Protein AF-A0A0Q8AGG1-F1 (afdb_monomer_lite)

Structure (mmCIF, N/CA/C/O backbone):
data_AF-A0A0Q8AGG1-F1
#
_entry.id   AF-A0A0Q8AGG1-F1
#
loop_
_atom_site.group_PDB
_atom_site.id
_atom_site.type_symbol
_atom_site.label_atom_id
_atom_site.label_alt_id
_atom_site.label_comp_id
_atom_site.label_asym_id
_atom_site.label_entity_id
_atom_site.label_seq_id
_atom_site.pdbx_PDB_ins_code
_atom_site.Cartn_x
_atom_site.Cartn_y
_atom_site.Cartn_z
_atom_site.occupancy
_atom_site.B_iso_or_equiv
_atom_site.auth_seq_id
_atom_site.auth_comp_id
_atom_site.auth_asym_id
_atom_site.auth_atom_id
_atom_site.pdbx_PDB_model_num
ATOM 1 N N . MET A 1 1 ? -2.974 -6.746 0.519 1.00 89.25 1 MET A N 1
ATOM 2 C CA . MET A 1 1 ? -1.739 -6.432 -0.237 1.00 89.25 1 MET A CA 1
ATOM 3 C C . MET A 1 1 ? -1.930 -5.085 -0.900 1.00 89.25 1 MET A C 1
ATOM 5 O O . MET A 1 1 ? -3.078 -4.689 -1.090 1.00 89.25 1 MET A O 1
ATOM 9 N N . SER A 1 2 ? -0.847 -4.393 -1.227 1.00 94.19 2 SER A N 1
ATOM 10 C CA . SER A 1 2 ? -0.862 -3.056 -1.820 1.00 94.19 2 SER A CA 1
ATOM 11 C C . SER A 1 2 ? 0.337 -2.887 -2.747 1.00 94.19 2 SER A C 1
ATOM 13 O O . SER A 1 2 ? 1.371 -3.504 -2.513 1.00 94.19 2 SER A O 1
ATOM 15 N N . LEU A 1 3 ? 0.176 -2.093 -3.802 1.00 94.56 3 LEU A N 1
ATOM 16 C CA . LEU A 1 3 ? 1.149 -1.912 -4.873 1.00 94.56 3 LEU A CA 1
ATOM 17 C C . LEU A 1 3 ? 1.281 -0.418 -5.179 1.00 94.56 3 LEU A C 1
ATOM 19 O O . LEU A 1 3 ? 0.259 0.267 -5.252 1.00 94.56 3 LEU A O 1
ATOM 23 N N . VAL A 1 4 ? 2.500 0.080 -5.374 1.00 94.81 4 VAL A N 1
ATOM 24 C CA . VAL A 1 4 ? 2.737 1.474 -5.773 1.00 94.81 4 VAL A CA 1
ATOM 25 C C . VAL A 1 4 ? 3.972 1.598 -6.659 1.00 94.81 4 VAL A C 1
ATOM 27 O O . VAL A 1 4 ? 4.948 0.876 -6.480 1.00 94.81 4 VAL A O 1
ATOM 30 N N . GLN A 1 5 ? 3.940 2.535 -7.605 1.00 93.56 5 GLN A N 1
ATOM 31 C CA . GLN A 1 5 ? 5.141 2.976 -8.305 1.00 93.56 5 GLN A CA 1
ATOM 32 C C . GLN A 1 5 ? 5.989 3.826 -7.352 1.00 93.56 5 GLN A C 1
ATOM 34 O O . GLN A 1 5 ? 5.603 4.936 -6.981 1.00 93.56 5 GLN A O 1
ATOM 39 N N . GLY A 1 6 ? 7.134 3.286 -6.955 1.00 91.94 6 GLY A N 1
ATOM 40 C CA . GLY A 1 6 ? 8.174 4.005 -6.246 1.00 91.94 6 GLY A CA 1
ATOM 41 C C . GLY A 1 6 ? 9.032 4.843 -7.192 1.00 91.94 6 GLY A C 1
ATOM 42 O O . GLY A 1 6 ? 8.895 4.796 -8.414 1.00 91.94 6 GLY A O 1
ATOM 43 N N . VAL A 1 7 ? 9.946 5.611 -6.616 1.00 90.00 7 VAL A N 1
ATOM 44 C CA . VAL A 1 7 ? 10.898 6.466 -7.355 1.00 90.00 7 VAL A CA 1
ATOM 45 C C . VAL A 1 7 ? 12.359 6.083 -7.102 1.00 90.00 7 VAL A C 1
ATOM 47 O O . VAL A 1 7 ? 13.256 6.747 -7.601 1.00 90.00 7 VAL A O 1
ATOM 50 N N . TYR A 1 8 ? 12.595 5.016 -6.332 1.00 85.88 8 TYR A N 1
ATOM 51 C CA . TYR A 1 8 ? 13.935 4.487 -6.092 1.00 85.88 8 TYR A CA 1
ATOM 52 C C . TYR A 1 8 ? 14.451 3.739 -7.327 1.00 85.88 8 TYR A C 1
ATOM 54 O O . TYR A 1 8 ? 13.702 2.952 -7.907 1.00 85.88 8 TYR A O 1
ATOM 62 N N . GLY A 1 9 ? 15.712 3.967 -7.702 1.00 84.38 9 GLY A N 1
ATOM 63 C CA . GLY A 1 9 ? 16.257 3.583 -9.008 1.00 84.38 9 GLY A CA 1
ATOM 64 C C . GLY A 1 9 ? 16.038 4.668 -10.068 1.00 84.38 9 GLY A C 1
ATOM 65 O O . GLY A 1 9 ? 15.403 5.694 -9.822 1.00 84.38 9 GLY A O 1
ATOM 66 N N . VAL A 1 10 ? 16.558 4.454 -11.274 1.00 86.75 10 VAL A N 1
ATOM 67 C CA . VAL A 1 10 ? 16.501 5.455 -12.358 1.00 86.75 10 VAL A CA 1
ATOM 68 C C . VAL A 1 10 ? 15.085 5.603 -12.904 1.00 86.75 10 VAL A C 1
ATOM 70 O O . VAL A 1 10 ? 14.657 6.702 -13.267 1.00 86.75 10 VAL A O 1
ATOM 73 N N . ARG A 1 11 ? 14.352 4.492 -12.970 1.00 87.44 11 ARG A N 1
ATOM 74 C CA . ARG A 1 11 ? 12.985 4.434 -13.508 1.00 87.44 11 ARG A CA 1
ATOM 75 C C . ARG A 1 11 ? 11.918 4.300 -12.432 1.00 87.44 11 ARG A C 1
ATOM 77 O O . ARG A 1 11 ? 10.733 4.397 -12.751 1.00 87.44 11 ARG A O 1
ATOM 84 N N . GLY A 1 12 ? 12.344 4.132 -11.182 1.00 88.94 12 GLY A N 1
ATOM 85 C CA . GLY A 1 12 ? 11.477 3.851 -10.055 1.00 88.94 12 GLY A CA 1
ATOM 86 C C . GLY A 1 12 ? 11.056 2.383 -10.010 1.00 88.94 12 GLY A C 1
ATOM 87 O O . GLY A 1 12 ? 10.549 1.834 -10.988 1.00 88.94 12 GLY A O 1
ATOM 88 N N . ASN A 1 13 ? 11.206 1.748 -8.856 1.00 91.31 13 ASN A N 1
ATOM 89 C CA . ASN A 1 13 ? 10.742 0.380 -8.651 1.00 91.31 13 ASN A CA 1
ATOM 90 C C . ASN A 1 13 ? 9.220 0.285 -8.51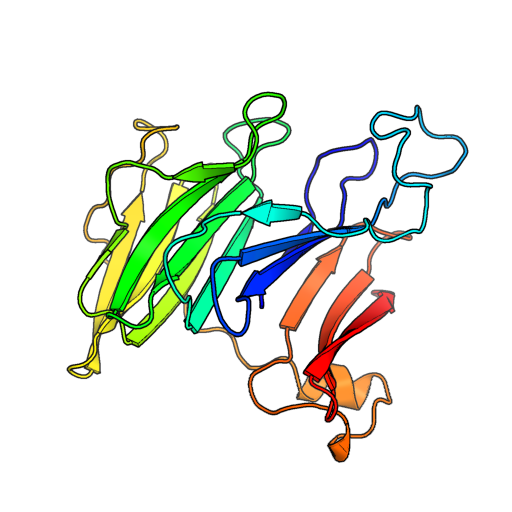6 1.00 91.31 13 ASN A C 1
ATOM 92 O O . ASN A 1 13 ? 8.564 1.198 -8.019 1.00 91.31 13 ASN A O 1
ATOM 96 N N . LEU A 1 14 ? 8.660 -0.870 -8.874 1.00 93.38 14 LEU A N 1
ATOM 97 C CA . LEU A 1 14 ? 7.302 -1.226 -8.465 1.00 93.38 14 LEU A CA 1
ATOM 98 C C . LEU A 1 14 ? 7.361 -1.897 -7.089 1.00 93.38 14 LEU A C 1
ATOM 100 O O . LEU A 1 14 ? 7.970 -2.954 -6.946 1.00 93.38 14 LEU A O 1
ATOM 104 N N . GLU A 1 15 ? 6.719 -1.296 -6.095 1.00 95.25 15 GLU A N 1
ATOM 105 C CA . GLU A 1 15 ? 6.780 -1.698 -4.689 1.00 95.25 15 GLU A CA 1
ATOM 106 C C . GLU A 1 15 ? 5.502 -2.446 -4.291 1.00 95.25 15 GLU A C 1
ATOM 108 O O . GLU A 1 15 ? 4.400 -1.900 -4.371 1.00 95.25 15 GLU A O 1
ATOM 113 N N . LEU A 1 16 ? 5.639 -3.692 -3.841 1.00 96.31 16 LEU A N 1
ATOM 114 C CA . LEU A 1 16 ? 4.549 -4.576 -3.426 1.00 96.31 16 LEU A CA 1
ATOM 115 C C . LEU A 1 16 ? 4.648 -4.868 -1.928 1.00 96.31 16 LEU A C 1
ATOM 117 O O . LEU A 1 16 ? 5.606 -5.480 -1.466 1.00 96.31 16 LEU A O 1
ATOM 121 N N . LEU A 1 17 ? 3.605 -4.521 -1.182 1.00 97.38 17 LEU A N 1
ATOM 122 C CA . LEU A 1 17 ? 3.462 -4.809 0.240 1.00 97.38 17 LEU A CA 1
ATOM 123 C C . LEU A 1 17 ? 2.422 -5.910 0.480 1.00 97.38 17 LEU A C 1
ATOM 125 O O . LEU A 1 17 ? 1.282 -5.839 0.004 1.00 97.38 17 LEU A O 1
ATOM 129 N N . ALA A 1 18 ? 2.772 -6.907 1.286 1.00 95.69 18 ALA A N 1
ATOM 130 C CA . ALA A 1 18 ? 1.879 -7.987 1.677 1.00 95.69 18 ALA A CA 1
ATOM 131 C C . ALA A 1 18 ? 1.936 -8.256 3.183 1.00 95.69 18 ALA A C 1
ATOM 133 O O . ALA A 1 18 ? 3.006 -8.297 3.781 1.00 95.69 18 ALA A O 1
ATOM 134 N N . CYS A 1 19 ? 0.774 -8.501 3.787 1.00 95.69 19 CYS A N 1
ATOM 135 C CA . CYS A 1 19 ? 0.709 -9.041 5.140 1.00 95.69 19 CYS A CA 1
ATOM 136 C C . CYS A 1 19 ? 1.156 -10.503 5.129 1.00 95.69 19 CYS A C 1
ATOM 138 O O . CYS A 1 19 ? 0.699 -11.287 4.283 1.00 95.69 19 CYS A O 1
ATOM 140 N N . ASP A 1 20 ? 2.036 -10.858 6.061 1.00 94.12 20 ASP A N 1
ATOM 141 C CA . ASP A 1 20 ? 2.358 -12.251 6.333 1.00 94.12 20 ASP A CA 1
ATOM 142 C C . ASP A 1 20 ? 1.145 -12.949 6.969 1.00 94.12 20 ASP A C 1
ATOM 144 O O . ASP A 1 20 ? 0.348 -12.337 7.682 1.00 94.12 20 ASP A O 1
ATOM 148 N N . ALA A 1 21 ? 0.980 -14.247 6.714 1.00 90.38 21 ALA A N 1
ATOM 149 C CA . ALA A 1 21 ? -0.147 -15.001 7.263 1.00 90.38 21 ALA A CA 1
ATOM 150 C C . ALA A 1 21 ? -0.068 -15.176 8.794 1.00 90.38 21 ALA A C 1
ATOM 152 O O . ALA A 1 21 ? -1.087 -15.462 9.436 1.00 90.38 21 ALA A O 1
ATOM 153 N N . ARG A 1 22 ? 1.136 -15.055 9.363 1.00 93.31 22 ARG A N 1
ATOM 154 C CA . ARG A 1 22 ? 1.454 -15.319 10.766 1.00 93.31 22 ARG A CA 1
ATOM 155 C C . ARG A 1 22 ? 1.976 -14.082 11.478 1.00 93.31 22 ARG A C 1
ATOM 157 O O . ARG A 1 22 ? 1.455 -13.777 12.543 1.00 93.31 22 ARG A O 1
ATOM 164 N N . ASP A 1 23 ? 2.988 -13.417 10.927 1.00 96.81 23 ASP A N 1
ATOM 165 C CA . ASP A 1 23 ? 3.682 -12.334 11.628 1.00 96.81 23 ASP A CA 1
ATOM 166 C C . ASP A 1 23 ? 4.338 -11.332 10.677 1.00 96.81 23 ASP A C 1
ATOM 168 O O . ASP A 1 23 ? 5.095 -11.700 9.780 1.00 96.81 23 ASP A O 1
ATOM 172 N N . GLY A 1 24 ? 4.080 -10.053 10.924 1.00 97.88 24 GLY A N 1
ATOM 173 C CA . GLY A 1 24 ? 4.705 -8.951 10.220 1.00 97.88 24 GLY A CA 1
ATOM 174 C C . GLY A 1 24 ? 4.211 -8.741 8.793 1.00 97.88 24 GLY A C 1
ATOM 175 O O . GLY A 1 24 ? 3.087 -9.080 8.401 1.00 97.88 24 GLY A O 1
ATOM 176 N N . LEU A 1 25 ? 5.075 -8.091 8.026 1.00 98.19 25 LEU A N 1
ATOM 177 C CA . LEU A 1 25 ? 4.838 -7.642 6.665 1.00 98.19 25 LEU A CA 1
ATOM 178 C C . LEU A 1 25 ? 6.018 -8.047 5.785 1.00 98.19 25 LEU A C 1
ATOM 180 O O . LEU A 1 25 ? 7.158 -8.127 6.241 1.00 98.19 25 LEU A O 1
ATOM 184 N N . TRP A 1 26 ? 5.742 -8.227 4.501 1.00 97.75 26 TRP A N 1
ATOM 185 C CA . TRP A 1 26 ? 6.742 -8.396 3.459 1.00 97.75 26 TRP A CA 1
ATOM 186 C C . TRP A 1 26 ? 6.636 -7.256 2.463 1.00 97.75 26 TRP A C 1
ATOM 188 O O . TRP A 1 26 ? 5.535 -6.956 1.997 1.00 97.75 26 TRP A O 1
ATOM 198 N N . VAL A 1 27 ? 7.773 -6.670 2.098 1.00 97.00 27 VAL A N 1
ATOM 199 C CA . VAL A 1 27 ? 7.877 -5.833 0.902 1.00 97.00 27 VAL A CA 1
ATOM 200 C C . VAL A 1 27 ? 8.685 -6.558 -0.168 1.00 97.00 27 VAL A C 1
ATOM 202 O O . VAL A 1 27 ? 9.696 -7.190 0.130 1.00 97.00 27 VAL A O 1
ATOM 205 N N . PHE A 1 28 ? 8.243 -6.458 -1.410 1.00 95.88 28 PHE A N 1
ATOM 206 C CA . PHE A 1 28 ? 8.951 -6.897 -2.604 1.00 95.88 28 PHE A CA 1
ATOM 207 C C . PHE A 1 28 ? 9.063 -5.697 -3.532 1.00 95.88 28 PHE A C 1
ATOM 209 O O . PHE A 1 28 ? 8.148 -4.879 -3.576 1.00 95.88 28 PHE A O 1
ATOM 216 N N . TRP A 1 29 ? 10.139 -5.616 -4.302 1.00 94.25 29 TRP A N 1
ATOM 217 C CA . TRP A 1 29 ? 10.287 -4.573 -5.310 1.00 94.25 29 TRP A CA 1
ATOM 218 C C . TRP A 1 29 ? 10.704 -5.189 -6.633 1.00 94.25 29 TRP A C 1
ATOM 220 O O . TRP A 1 29 ? 11.542 -6.093 -6.668 1.00 94.25 29 TRP A O 1
ATOM 230 N N . PHE A 1 30 ? 10.089 -4.734 -7.716 1.00 93.00 30 PHE A N 1
ATOM 231 C CA . PHE A 1 30 ? 10.505 -5.066 -9.069 1.00 93.00 30 PHE A CA 1
ATOM 232 C C . PHE A 1 30 ? 11.472 -3.994 -9.552 1.00 93.00 30 PHE A C 1
ATOM 234 O O . PHE A 1 30 ? 11.103 -2.817 -9.590 1.00 93.00 30 PHE A O 1
ATOM 241 N N . ASN A 1 31 ? 12.681 -4.403 -9.937 1.00 91.38 31 ASN A N 1
ATOM 242 C CA . ASN A 1 31 ? 13.634 -3.491 -10.549 1.00 91.38 31 ASN A CA 1
ATOM 243 C C . ASN A 1 31 ? 13.183 -3.169 -11.982 1.00 91.38 31 ASN A C 1
ATOM 245 O O . ASN A 1 31 ? 13.262 -4.018 -12.873 1.00 91.38 31 ASN A O 1
ATOM 249 N N . ALA A 1 32 ? 12.685 -1.949 -12.182 1.00 89.38 32 ALA A N 1
ATOM 250 C CA . ALA A 1 32 ? 12.216 -1.467 -13.479 1.00 89.38 32 ALA A CA 1
ATOM 251 C C . ALA A 1 32 ? 13.305 -0.755 -14.300 1.00 89.38 32 ALA A C 1
ATOM 253 O O . ALA A 1 32 ? 13.010 -0.279 -15.399 1.00 89.38 32 ALA A O 1
ATOM 254 N N . ASP A 1 33 ? 14.534 -0.669 -13.785 1.00 87.69 33 ASP A N 1
ATOM 255 C CA . ASP A 1 33 ? 15.677 -0.144 -14.526 1.00 87.69 33 ASP A CA 1
ATOM 256 C C . ASP A 1 33 ? 15.998 -1.040 -15.735 1.00 87.69 33 ASP A C 1
ATOM 258 O O . ASP A 1 33 ? 15.582 -2.199 -15.812 1.00 87.69 33 ASP A O 1
ATOM 262 N N . LEU A 1 34 ? 16.724 -0.493 -16.709 1.00 87.56 34 LEU A N 1
ATOM 263 C CA . LEU A 1 34 ? 17.282 -1.241 -17.836 1.00 87.56 34 LEU A CA 1
ATOM 264 C C . LEU A 1 34 ? 18.720 -1.676 -17.544 1.00 87.56 34 LEU A C 1
ATOM 266 O O . LEU A 1 34 ? 19.426 -1.032 -16.775 1.00 87.56 34 LEU A O 1
ATOM 270 N N . ASP A 1 35 ? 19.218 -2.677 -18.275 1.00 85.50 35 ASP A N 1
ATOM 271 C CA . ASP A 1 35 ? 20.637 -3.086 -18.230 1.00 85.50 35 ASP A CA 1
ATOM 272 C C . ASP A 1 35 ? 21.619 -1.942 -18.553 1.00 85.50 35 ASP A C 1
ATOM 274 O O . ASP A 1 35 ? 22.810 -2.020 -18.251 1.00 85.50 35 ASP A O 1
ATOM 278 N N . THR A 1 36 ? 21.135 -0.884 -19.211 1.00 87.06 36 THR A N 1
ATOM 279 C CA . THR A 1 36 ? 21.908 0.316 -19.554 1.00 87.06 36 THR A CA 1
ATOM 280 C C . THR A 1 36 ? 21.875 1.402 -18.484 1.00 87.06 36 THR A C 1
ATOM 282 O O . THR A 1 36 ? 22.651 2.354 -18.577 1.00 87.06 36 THR A O 1
ATOM 285 N N . ASP A 1 37 ? 20.961 1.310 -17.521 1.00 85.38 37 ASP A N 1
ATOM 286 C CA . ASP A 1 37 ? 20.831 2.294 -16.453 1.00 85.38 37 ASP A CA 1
ATOM 287 C C . ASP A 1 37 ? 21.899 2.026 -15.366 1.00 85.38 37 ASP A C 1
ATOM 289 O O . ASP A 1 37 ? 22.299 0.877 -15.146 1.00 85.38 37 ASP A O 1
ATOM 293 N N . PRO A 1 38 ? 22.429 3.064 -14.692 1.00 79.75 38 PRO A N 1
ATOM 294 C CA . PRO A 1 38 ? 23.336 2.875 -13.564 1.00 79.75 38 PRO A CA 1
ATOM 295 C C . PRO A 1 38 ? 22.723 1.983 -12.473 1.00 79.75 38 PRO A C 1
ATOM 297 O O . PRO A 1 38 ? 21.665 2.292 -11.936 1.00 79.75 38 PRO A O 1
ATOM 300 N N . LEU A 1 39 ? 23.413 0.897 -12.113 1.00 66.75 39 LEU A N 1
ATOM 301 C CA . LEU A 1 39 ? 22.971 -0.023 -11.061 1.00 66.75 39 LEU A CA 1
ATOM 302 C C . LEU A 1 39 ? 23.047 0.646 -9.681 1.00 66.75 39 LEU A C 1
ATOM 304 O O . LEU A 1 39 ? 24.103 0.661 -9.047 1.00 66.75 39 LEU A O 1
ATOM 308 N N . GLU A 1 40 ? 21.917 1.159 -9.197 1.00 67.88 40 GLU A N 1
ATOM 309 C CA . GLU A 1 40 ? 21.767 1.587 -7.798 1.00 67.88 40 GLU A CA 1
ATOM 310 C C . GLU A 1 40 ? 21.456 0.405 -6.863 1.00 67.88 40 GLU A C 1
ATOM 312 O O . GLU A 1 40 ? 21.805 0.436 -5.683 1.00 67.88 40 GLU A O 1
ATOM 317 N N . THR A 1 41 ? 20.855 -0.668 -7.395 1.00 64.69 41 THR A N 1
ATOM 318 C CA . THR A 1 41 ? 20.489 -1.892 -6.661 1.00 64.69 41 THR A CA 1
ATOM 319 C C . THR A 1 41 ? 21.177 -3.129 -7.254 1.00 64.69 41 THR A C 1
ATOM 321 O O . THR A 1 41 ? 20.548 -3.926 -7.946 1.00 64.69 41 THR A O 1
ATOM 324 N N . PRO A 1 42 ? 22.482 -3.339 -7.001 1.00 65.94 42 PRO A N 1
ATOM 325 C CA . PRO A 1 42 ? 23.249 -4.396 -7.668 1.00 65.94 42 PRO A CA 1
ATOM 326 C C . PRO A 1 42 ? 22.736 -5.817 -7.380 1.00 65.94 42 PRO A C 1
ATOM 328 O O . PRO A 1 42 ? 22.990 -6.727 -8.165 1.00 65.94 42 PRO A O 1
ATOM 331 N N . ASP A 1 43 ? 22.002 -6.003 -6.280 1.00 79.88 43 ASP A N 1
ATOM 332 C CA . ASP A 1 43 ? 21.529 -7.314 -5.830 1.00 79.88 43 ASP A CA 1
ATOM 333 C C . ASP A 1 43 ? 20.214 -7.765 -6.494 1.00 79.88 43 ASP A C 1
ATOM 335 O O . ASP A 1 43 ? 19.834 -8.930 -6.361 1.00 79.88 43 ASP A O 1
ATOM 339 N N . VAL A 1 44 ? 19.509 -6.877 -7.212 1.00 87.44 44 VAL A N 1
ATOM 340 C CA . VAL A 1 44 ? 18.265 -7.208 -7.929 1.00 87.44 44 VAL A CA 1
ATOM 341 C C . VAL A 1 44 ? 18.425 -6.825 -9.400 1.00 87.44 44 VAL A C 1
ATOM 343 O O . VAL A 1 44 ? 18.390 -5.638 -9.714 1.00 87.44 44 VAL A O 1
ATOM 346 N N . PRO A 1 45 ? 18.600 -7.793 -10.317 1.00 89.75 45 PRO A N 1
ATOM 347 C CA . PRO A 1 45 ? 18.768 -7.494 -11.735 1.00 89.75 45 PRO A CA 1
ATOM 348 C C . PRO A 1 45 ? 17.572 -6.730 -12.331 1.00 89.75 45 PRO A C 1
ATOM 350 O O . PRO A 1 45 ? 16.433 -7.002 -11.933 1.00 89.75 45 PRO A O 1
ATOM 353 N N . PRO A 1 46 ? 17.804 -5.847 -13.320 1.00 89.75 46 PRO A N 1
ATOM 354 C CA . PRO A 1 46 ? 16.767 -5.303 -14.194 1.00 89.75 46 PRO A CA 1
ATOM 355 C C . PRO A 1 46 ? 15.723 -6.342 -14.617 1.00 89.75 46 PRO A C 1
ATOM 357 O O . PRO A 1 46 ? 16.046 -7.484 -14.957 1.00 89.75 46 PRO A O 1
ATOM 360 N N . GLY A 1 47 ? 14.447 -5.961 -14.580 1.00 88.25 47 GLY A N 1
ATOM 361 C CA . GLY A 1 47 ? 13.342 -6.821 -14.999 1.00 88.25 47 GLY A CA 1
ATOM 362 C C . GLY A 1 47 ? 13.001 -7.959 -14.028 1.00 88.25 47 GLY A C 1
ATOM 363 O O . GLY A 1 47 ? 12.299 -8.894 -14.420 1.00 88.25 47 GLY A O 1
ATOM 364 N N . SER A 1 48 ? 13.488 -7.910 -12.784 1.00 91.50 48 SER A N 1
ATOM 365 C CA . SER A 1 48 ? 13.288 -8.967 -11.785 1.00 91.50 48 SER A CA 1
ATOM 366 C C . SER A 1 48 ? 12.693 -8.448 -10.476 1.00 91.50 48 SER A C 1
ATOM 368 O O . SER A 1 48 ? 12.957 -7.328 -10.043 1.00 91.50 48 SER A O 1
ATOM 370 N N . TRP A 1 49 ? 11.907 -9.303 -9.817 1.00 93.69 49 TRP A N 1
ATOM 371 C CA . TRP A 1 49 ? 11.463 -9.093 -8.439 1.00 93.69 49 TRP A CA 1
ATOM 372 C C . TRP A 1 49 ? 12.584 -9.418 -7.448 1.00 93.69 49 TRP A C 1
ATOM 374 O O . TRP A 1 49 ? 13.343 -10.370 -7.642 1.00 93.69 49 TRP A O 1
ATOM 384 N N . SER A 1 50 ? 12.644 -8.667 -6.352 1.00 94.19 50 SER A N 1
ATOM 385 C CA . SER A 1 50 ? 13.486 -8.998 -5.206 1.00 94.19 50 SER A CA 1
ATOM 386 C C . SER A 1 50 ? 13.021 -10.279 -4.503 1.00 94.19 50 SER A C 1
ATOM 388 O O . SER A 1 50 ? 11.885 -10.731 -4.658 1.00 94.19 50 SER A O 1
ATOM 390 N N . ALA A 1 51 ? 13.891 -10.854 -3.667 1.00 93.00 51 ALA A N 1
ATOM 391 C CA . ALA A 1 51 ? 13.546 -12.005 -2.824 1.00 93.00 51 ALA A CA 1
ATOM 392 C C . ALA A 1 51 ? 12.532 -11.673 -1.707 1.00 93.00 51 ALA A C 1
ATOM 394 O O . ALA A 1 51 ? 12.047 -12.577 -1.027 1.00 93.00 51 ALA A O 1
ATOM 395 N N . GLY A 1 52 ? 12.214 -10.391 -1.525 1.00 93.88 52 GLY A N 1
ATOM 396 C CA . GLY A 1 52 ? 11.378 -9.891 -0.447 1.00 93.88 52 GLY A CA 1
ATOM 397 C C . GLY A 1 52 ? 12.156 -9.598 0.835 1.00 93.88 52 GLY A C 1
ATOM 398 O O . GLY A 1 52 ? 13.121 -10.278 1.184 1.00 93.88 52 GLY A O 1
ATOM 399 N N . LEU A 1 53 ? 11.706 -8.575 1.554 1.00 95.12 53 LEU A N 1
ATOM 400 C CA . LEU A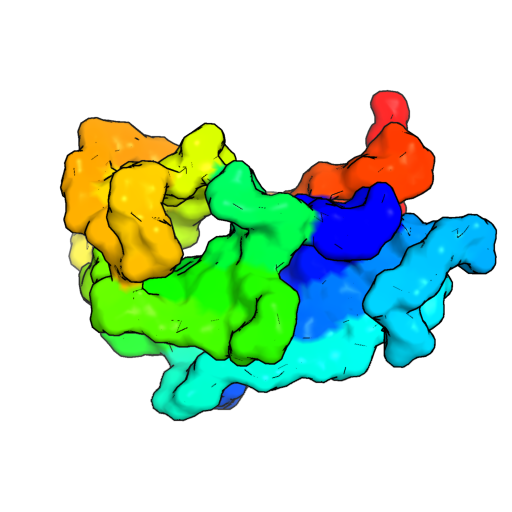 1 53 ? 12.204 -8.190 2.868 1.00 95.12 53 LEU A CA 1
ATOM 401 C C . LEU A 1 53 ? 11.062 -8.275 3.883 1.00 95.12 53 LEU A C 1
ATOM 403 O O . LEU A 1 53 ? 10.060 -7.569 3.756 1.00 95.12 53 LEU A O 1
ATOM 407 N N . ALA A 1 54 ? 11.237 -9.115 4.902 1.00 97.31 54 ALA A N 1
ATOM 408 C CA . ALA A 1 54 ? 10.339 -9.167 6.048 1.00 97.31 54 ALA A CA 1
ATOM 409 C C . ALA A 1 54 ? 10.637 -8.021 7.025 1.00 97.31 54 ALA A C 1
ATOM 411 O O . ALA A 1 54 ? 11.798 -7.732 7.324 1.00 97.31 54 ALA A O 1
ATOM 412 N N . PHE A 1 55 ? 9.592 -7.394 7.555 1.00 97.81 55 PHE A N 1
ATOM 413 C CA . PHE A 1 55 ? 9.680 -6.360 8.584 1.00 97.81 55 PHE A CA 1
ATOM 414 C C . PHE A 1 55 ? 8.419 -6.348 9.461 1.00 97.81 55 PHE A C 1
ATOM 416 O O . PHE A 1 55 ? 7.508 -7.152 9.271 1.00 97.81 55 PHE A O 1
ATOM 423 N N . ALA A 1 56 ? 8.371 -5.440 10.440 1.00 97.56 56 ALA A N 1
ATOM 424 C CA . ALA A 1 56 ? 7.230 -5.277 11.346 1.00 97.56 56 ALA A CA 1
ATOM 425 C C . ALA A 1 56 ? 6.860 -6.537 12.157 1.00 97.56 56 ALA A C 1
ATOM 427 O O . ALA A 1 56 ? 5.695 -6.768 12.457 1.00 97.56 56 ALA A O 1
ATOM 428 N N . ALA A 1 57 ? 7.852 -7.345 12.532 1.00 97.00 57 ALA A N 1
ATOM 429 C CA . ALA A 1 57 ? 7.635 -8.535 13.353 1.00 97.00 57 ALA A CA 1
ATOM 430 C C . ALA A 1 57 ? 7.008 -8.211 14.726 1.00 97.00 57 ALA A C 1
ATOM 432 O O . ALA A 1 57 ? 7.228 -7.133 15.286 1.00 97.00 57 ALA A O 1
ATOM 433 N N . GLY A 1 58 ? 6.287 -9.180 15.290 1.00 96.06 58 GLY A N 1
ATOM 434 C CA . GLY A 1 58 ? 5.634 -9.108 16.602 1.00 96.06 58 GLY A CA 1
ATOM 435 C C . GLY A 1 58 ? 4.127 -8.838 16.559 1.00 96.06 58 GLY A C 1
ATOM 436 O O . GLY A 1 58 ? 3.483 -8.858 17.608 1.00 96.06 58 GLY A O 1
ATOM 437 N N . HIS A 1 59 ? 3.561 -8.609 15.374 1.00 95.75 59 HIS A N 1
ATOM 438 C CA . HIS A 1 59 ? 2.130 -8.420 15.168 1.00 95.75 59 HIS A CA 1
ATOM 439 C C . HIS A 1 59 ? 1.671 -9.109 13.890 1.00 95.75 59 HIS A C 1
ATOM 441 O O . HIS A 1 59 ? 2.317 -9.021 12.847 1.00 95.75 59 HIS A O 1
ATOM 447 N N . ARG A 1 60 ? 0.477 -9.699 13.934 1.00 97.38 60 ARG A N 1
ATOM 448 C CA . ARG A 1 60 ? -0.232 -10.099 12.725 1.00 97.38 60 ARG A CA 1
ATOM 449 C C . ARG A 1 60 ? -1.009 -8.911 12.166 1.00 97.38 60 ARG A C 1
ATOM 451 O O . ARG A 1 60 ? -1.797 -8.279 12.874 1.00 97.38 60 ARG A O 1
ATOM 458 N N . TYR A 1 61 ? -0.796 -8.628 10.885 1.00 97.81 61 TYR A N 1
ATOM 4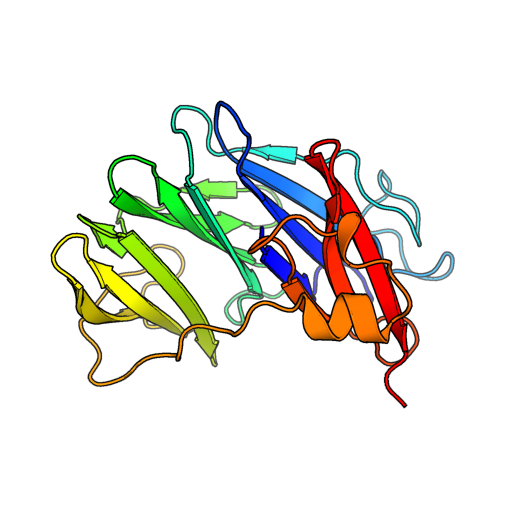59 C CA . TYR A 1 61 ? -1.505 -7.576 10.160 1.00 97.81 61 TYR A CA 1
ATOM 460 C C . TYR A 1 61 ? -2.592 -8.179 9.276 1.00 97.81 61 TYR A C 1
ATOM 462 O O . TYR A 1 61 ? -2.381 -9.199 8.621 1.00 97.81 61 TYR A O 1
ATOM 470 N N . VAL A 1 62 ? -3.760 -7.542 9.262 1.00 95.88 62 VAL A N 1
ATOM 471 C CA . VAL A 1 62 ? -4.921 -7.969 8.466 1.00 95.88 62 VAL A CA 1
ATOM 472 C C . VAL A 1 62 ? -5.084 -7.150 7.191 1.00 95.88 62 VAL A C 1
ATOM 474 O O . VAL A 1 62 ? -5.668 -7.642 6.227 1.00 95.88 62 VAL A O 1
ATOM 477 N N . ASP A 1 63 ? -4.528 -5.939 7.158 1.00 96.00 63 ASP A N 1
ATOM 478 C CA . ASP A 1 63 ? -4.425 -5.130 5.949 1.00 96.00 63 ASP A CA 1
ATOM 479 C C . ASP A 1 63 ? -3.226 -4.179 6.026 1.00 96.00 63 ASP A C 1
ATOM 481 O O . ASP A 1 63 ? -2.768 -3.823 7.113 1.00 96.00 63 ASP A O 1
ATOM 485 N N . ALA A 1 64 ? -2.704 -3.770 4.874 1.00 97.44 64 ALA A N 1
ATOM 486 C CA . ALA A 1 64 ? -1.625 -2.797 4.795 1.00 97.44 64 ALA A CA 1
ATOM 487 C C . ALA A 1 64 ? -1.601 -2.102 3.430 1.00 97.44 64 ALA A C 1
ATOM 489 O O . ALA A 1 64 ? -1.840 -2.733 2.395 1.00 97.44 64 ALA A O 1
ATOM 490 N N . GLN A 1 65 ? -1.254 -0.817 3.437 1.00 97.62 65 GLN A N 1
ATOM 491 C CA . GLN A 1 65 ? -1.123 0.016 2.251 1.00 97.62 65 GLN A CA 1
ATOM 492 C C . GLN A 1 65 ? 0.263 0.651 2.192 1.00 97.62 65 GLN A C 1
ATOM 494 O O . GLN A 1 65 ? 0.750 1.154 3.204 1.00 97.62 65 GLN A O 1
ATOM 499 N N . ILE A 1 66 ? 0.865 0.641 1.003 1.00 97.62 66 ILE A N 1
ATOM 500 C CA . ILE A 1 66 ? 2.121 1.323 0.697 1.00 97.62 66 ILE A CA 1
ATOM 501 C C . ILE A 1 66 ? 1.857 2.490 -0.256 1.00 97.62 66 ILE A C 1
ATOM 503 O O . ILE A 1 66 ? 1.036 2.375 -1.166 1.00 97.62 66 ILE A O 1
ATOM 507 N N . LEU A 1 67 ? 2.514 3.625 -0.022 1.00 96.00 67 LEU A N 1
ATOM 508 C CA . LEU A 1 67 ? 2.400 4.830 -0.841 1.00 96.00 67 LEU A CA 1
ATOM 509 C C . LEU A 1 67 ? 3.781 5.445 -1.080 1.00 96.00 67 LEU A C 1
ATOM 511 O O . LEU A 1 67 ? 4.650 5.401 -0.210 1.00 96.00 67 LEU A O 1
ATOM 515 N N . GLN A 1 68 ? 3.960 6.078 -2.237 1.00 94.69 68 GLN A N 1
ATOM 516 C CA . GLN A 1 68 ? 5.139 6.887 -2.521 1.00 94.69 68 GLN A CA 1
ATOM 517 C C . GLN A 1 68 ? 5.028 8.239 -1.801 1.00 94.69 68 GLN A C 1
ATOM 519 O O . GLN A 1 68 ? 4.051 8.965 -1.983 1.00 94.69 68 GLN A O 1
ATOM 524 N N . SER A 1 69 ? 6.030 8.588 -0.991 1.00 93.31 69 SER A N 1
ATOM 525 C CA . SER A 1 69 ? 6.101 9.892 -0.324 1.00 93.31 69 SER A CA 1
ATOM 526 C C . SER A 1 69 ? 6.599 10.978 -1.280 1.00 93.31 69 SER A C 1
ATOM 528 O O . SER A 1 69 ? 7.486 10.728 -2.093 1.00 93.31 69 SER A O 1
ATOM 530 N N . ALA A 1 70 ? 6.106 12.209 -1.131 1.00 91.12 70 ALA A N 1
ATOM 531 C CA . ALA A 1 70 ? 6.659 13.385 -1.822 1.00 91.12 70 ALA A CA 1
ATOM 532 C C . ALA A 1 70 ? 7.687 14.155 -0.970 1.00 91.12 70 ALA A C 1
ATOM 534 O O . ALA A 1 70 ? 8.299 15.104 -1.452 1.00 91.12 70 ALA A O 1
ATOM 535 N N . LEU A 1 71 ? 7.878 13.775 0.302 1.00 85.94 71 LEU A N 1
ATOM 536 C CA . LEU A 1 71 ? 8.729 14.504 1.260 1.00 85.94 71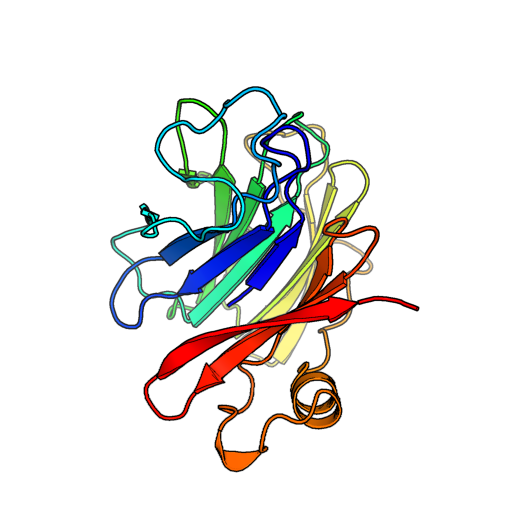 LEU A CA 1
ATOM 537 C C . LEU A 1 71 ? 10.178 14.004 1.313 1.00 85.94 71 LEU A C 1
ATOM 539 O O . LEU A 1 71 ? 11.001 14.531 2.058 1.00 85.94 71 LEU A O 1
ATOM 543 N N . GLY A 1 72 ? 10.511 12.993 0.520 1.00 73.56 72 GLY A N 1
ATOM 544 C CA . GLY A 1 72 ? 11.887 12.603 0.252 1.00 73.56 72 GLY A CA 1
ATOM 545 C C . GLY A 1 72 ? 11.987 12.038 -1.152 1.00 73.56 72 GLY A C 1
ATOM 546 O O . GLY A 1 72 ? 10.988 11.542 -1.671 1.00 73.56 72 GLY A O 1
ATOM 547 N N . PRO A 1 73 ? 13.176 12.081 -1.769 1.00 69.19 73 PRO A N 1
ATOM 548 C CA . P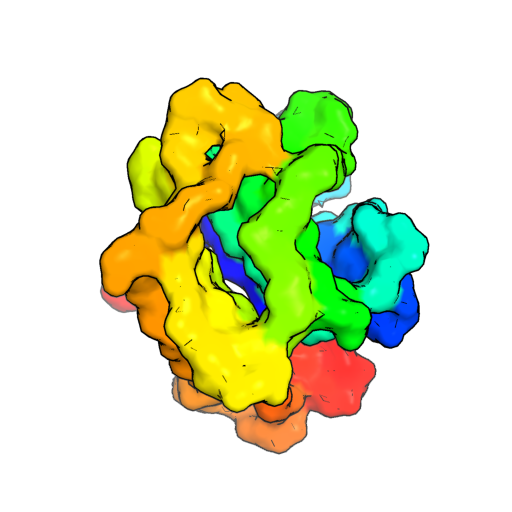RO A 1 73 ? 13.313 11.622 -3.137 1.00 69.19 73 PRO A CA 1
ATOM 549 C C . PRO A 1 73 ? 13.082 10.122 -3.264 1.00 69.19 73 PRO A C 1
ATOM 551 O O . PRO A 1 73 ? 12.834 9.712 -4.370 1.00 69.19 73 PRO A O 1
ATOM 554 N N . ASN A 1 74 ? 13.164 9.334 -2.179 1.00 74.56 74 ASN A N 1
ATOM 555 C CA . ASN A 1 74 ? 13.099 7.868 -2.192 1.00 74.56 74 ASN A CA 1
ATOM 556 C C . ASN A 1 74 ? 12.345 7.303 -0.974 1.00 74.56 74 ASN A C 1
ATOM 558 O O . ASN A 1 74 ? 12.711 6.262 -0.448 1.00 74.56 74 ASN A O 1
ATOM 562 N N . HIS A 1 75 ? 11.365 8.018 -0.422 1.00 88.94 75 HIS A N 1
ATOM 563 C CA . HIS A 1 75 ? 10.676 7.559 0.790 1.00 88.94 75 HIS A CA 1
ATOM 564 C C . HIS A 1 75 ? 9.365 6.849 0.472 1.00 88.94 75 HIS A C 1
ATOM 566 O O . HIS A 1 75 ? 8.600 7.306 -0.375 1.00 88.94 75 HIS A O 1
ATOM 572 N N . LEU A 1 76 ? 9.082 5.775 1.206 1.00 95.50 76 LEU A N 1
ATOM 573 C CA . LEU A 1 76 ? 7.794 5.086 1.162 1.00 95.50 76 LEU A CA 1
ATOM 574 C C . LEU A 1 76 ? 7.060 5.315 2.478 1.00 95.50 76 LEU A C 1
ATOM 576 O O . LEU A 1 76 ? 7.668 5.329 3.548 1.00 95.50 76 LEU A O 1
ATOM 580 N N . GLU A 1 77 ? 5.749 5.477 2.392 1.00 96.81 77 GLU A N 1
ATOM 581 C CA . GLU A 1 77 ? 4.838 5.488 3.529 1.00 96.81 77 GLU A CA 1
ATOM 582 C C . GLU A 1 77 ? 4.127 4.144 3.600 1.00 96.81 77 GLU A C 1
ATOM 584 O O . GLU A 1 77 ? 3.679 3.620 2.580 1.00 96.81 77 GLU A O 1
ATOM 589 N N . VAL A 1 78 ? 3.986 3.597 4.803 1.00 98.06 78 VAL A N 1
ATOM 590 C CA . VAL A 1 78 ? 3.213 2.381 5.036 1.00 98.06 78 VAL A CA 1
ATOM 591 C C . VAL A 1 78 ? 2.233 2.608 6.180 1.00 98.06 78 VAL A C 1
ATOM 593 O O . VAL A 1 78 ? 2.604 3.058 7.265 1.00 98.06 78 VAL A O 1
ATOM 596 N N . LEU A 1 79 ? 0.969 2.272 5.942 1.00 98.56 79 LEU A N 1
ATOM 597 C CA . LEU A 1 79 ? -0.034 2.112 6.990 1.00 98.56 79 LEU A CA 1
ATOM 598 C C . LEU A 1 79 ? -0.396 0.639 7.091 1.00 98.56 79 LEU A C 1
ATOM 600 O O . LEU A 1 79 ? -0.635 -0.006 6.073 1.00 98.56 79 LEU A O 1
ATOM 604 N N . ALA A 1 80 ? -0.427 0.104 8.307 1.00 98.56 80 ALA A N 1
ATOM 605 C CA . ALA A 1 80 ? -0.642 -1.318 8.531 1.00 98.56 80 ALA A CA 1
ATOM 606 C C . ALA A 1 80 ? -1.602 -1.547 9.699 1.00 98.56 80 ALA A C 1
ATOM 608 O O . ALA A 1 80 ? -1.368 -1.078 10.813 1.00 98.56 80 ALA A O 1
ATOM 609 N N . LEU A 1 81 ? -2.690 -2.260 9.426 1.00 98.69 81 LEU A N 1
ATOM 610 C CA . LEU A 1 81 ? -3.749 -2.573 10.371 1.00 98.69 81 LEU A CA 1
ATOM 611 C C . LEU A 1 81 ? -3.461 -3.910 11.052 1.00 98.69 81 LEU A C 1
ATOM 613 O O . LEU A 1 81 ? -3.438 -4.951 10.393 1.00 98.69 81 LEU A O 1
ATOM 617 N N . THR A 1 82 ? -3.242 -3.883 12.364 1.00 98.50 82 THR A N 1
ATOM 618 C CA . THR A 1 82 ? -3.096 -5.102 13.170 1.00 98.50 82 THR A CA 1
ATOM 619 C C . THR A 1 82 ? -4.436 -5.820 13.328 1.00 98.50 82 THR A C 1
ATOM 621 O O . THR A 1 82 ? -5.499 -5.214 13.184 1.00 98.50 82 THR A O 1
ATOM 624 N N . GLU A 1 83 ? -4.405 -7.107 13.671 1.00 97.25 83 GLU A N 1
ATOM 625 C CA . GLU A 1 83 ? -5.627 -7.868 13.973 1.00 97.25 83 GLU A CA 1
ATOM 626 C C . GLU A 1 83 ? -6.414 -7.339 15.186 1.00 97.25 83 GLU A C 1
ATOM 628 O O . GLU A 1 83 ? -7.631 -7.501 15.239 1.00 97.25 83 GLU A O 1
ATOM 633 N N . ASP A 1 84 ? -5.748 -6.624 16.098 1.00 97.56 84 ASP A N 1
ATOM 634 C CA . ASP A 1 84 ? -6.365 -5.938 17.244 1.00 97.56 84 ASP A CA 1
ATOM 635 C C . ASP A 1 84 ? -7.012 -4.586 16.872 1.00 97.56 84 ASP A C 1
ATOM 637 O O . ASP A 1 84 ? -7.493 -3.849 17.736 1.00 97.56 84 ASP A O 1
ATOM 641 N N . GLY A 1 85 ? -7.005 -4.216 15.588 1.00 98.31 85 GLY A N 1
ATOM 642 C CA . GLY A 1 85 ? -7.625 -2.988 15.098 1.00 98.31 85 GLY A CA 1
ATOM 643 C C . GLY A 1 85 ? -6.795 -1.723 15.336 1.00 98.31 85 GLY A C 1
ATOM 644 O O . GLY A 1 85 ? -7.363 -0.632 15.433 1.00 98.31 85 GLY A O 1
ATOM 645 N N . VAL A 1 86 ? -5.467 -1.835 15.456 1.00 98.62 86 VAL A N 1
ATOM 646 C CA . VAL A 1 86 ? -4.554 -0.682 15.549 1.00 98.62 86 VAL A CA 1
ATOM 647 C C . VAL A 1 86 ? -3.971 -0.385 14.172 1.00 98.62 86 VAL A C 1
ATOM 649 O O . VAL A 1 86 ? -3.316 -1.235 13.572 1.00 98.62 86 VAL A O 1
ATOM 652 N N . LEU A 1 87 ? -4.185 0.833 13.673 1.00 98.75 87 LEU A N 1
ATOM 653 C CA . LEU A 1 87 ? -3.617 1.298 12.412 1.00 98.75 87 LEU A CA 1
ATOM 654 C C . LEU A 1 87 ? -2.266 1.964 12.672 1.00 98.75 87 LEU A C 1
ATOM 656 O O . LEU A 1 87 ? -2.195 3.131 13.056 1.00 98.75 87 LEU A O 1
ATOM 660 N N . GLN A 1 88 ? -1.191 1.216 12.463 1.00 98.50 88 GLN A N 1
ATOM 661 C CA . GLN A 1 88 ? 0.173 1.680 12.685 1.00 98.50 88 GLN A CA 1
ATOM 662 C C . GLN A 1 88 ? 0.702 2.454 11.476 1.00 98.50 88 GLN A C 1
ATOM 664 O O . GLN A 1 88 ? 0.352 2.150 10.334 1.00 98.50 88 GLN A O 1
ATOM 669 N N . SER A 1 89 ? 1.595 3.415 11.726 1.00 97.88 89 SER A N 1
ATOM 670 C CA . SER A 1 89 ? 2.271 4.187 10.683 1.00 97.88 89 SER A CA 1
ATOM 671 C C . SER A 1 89 ? 3.766 3.881 10.634 1.00 97.88 89 SER A C 1
ATOM 673 O O . SER A 1 89 ? 4.447 3.826 11.658 1.00 97.88 89 SER A O 1
ATOM 675 N N . TRP A 1 90 ? 4.271 3.697 9.422 1.00 97.44 90 TRP A N 1
ATOM 676 C CA . TRP A 1 90 ? 5.630 3.280 9.113 1.00 97.44 90 TRP A CA 1
ATOM 677 C C . TRP A 1 90 ? 6.160 4.096 7.938 1.00 97.44 90 TRP A C 1
ATOM 679 O O . TRP A 1 90 ? 5.390 4.575 7.105 1.00 97.44 90 TRP A O 1
ATOM 689 N N . PHE A 1 91 ? 7.477 4.217 7.846 1.00 95.50 91 PHE A N 1
ATOM 690 C CA . PHE A 1 91 ? 8.128 4.740 6.652 1.00 95.50 91 PHE A CA 1
ATOM 691 C C . PHE A 1 91 ? 9.375 3.942 6.320 1.00 95.50 91 PHE A C 1
ATOM 693 O O . PHE A 1 91 ? 9.957 3.294 7.190 1.00 95.50 91 PHE A O 1
ATOM 700 N N . TRP A 1 92 ? 9.777 4.014 5.058 1.00 95.00 92 TRP A N 1
ATOM 701 C CA . TRP A 1 92 ? 11.062 3.521 4.592 1.00 95.00 92 TRP A CA 1
ATOM 702 C C . TRP A 1 92 ? 11.929 4.676 4.118 1.00 95.00 92 TRP A C 1
ATOM 704 O O . TRP A 1 92 ? 11.447 5.588 3.438 1.00 95.00 92 TRP A O 1
ATOM 714 N N . SER A 1 93 ? 13.215 4.605 4.444 1.00 90.50 93 SER A N 1
ATOM 715 C CA . SER A 1 93 ? 14.237 5.465 3.866 1.00 90.50 93 SER A CA 1
ATOM 716 C C . SER A 1 93 ? 15.505 4.683 3.515 1.00 90.50 93 SER A C 1
ATOM 718 O O . SER A 1 93 ? 15.825 3.690 4.184 1.00 90.50 93 SER A O 1
ATOM 720 N N . PRO A 1 94 ? 16.261 5.129 2.492 1.00 83.94 94 PRO A N 1
ATOM 721 C CA . PRO A 1 94 ? 17.569 4.561 2.198 1.00 83.94 94 PRO A CA 1
ATOM 722 C C . PRO A 1 94 ? 18.495 4.639 3.418 1.00 83.94 94 PRO A C 1
ATOM 724 O O . PRO A 1 94 ? 18.658 5.702 4.018 1.00 83.94 94 PRO A O 1
ATOM 727 N N . GLY A 1 95 ? 19.125 3.517 3.770 1.00 85.25 95 GLY A N 1
ATOM 728 C CA . GLY A 1 95 ? 19.986 3.390 4.949 1.00 85.25 95 GLY A CA 1
ATOM 729 C C . GLY A 1 95 ? 19.262 2.730 6.130 1.00 85.25 95 GLY A C 1
ATOM 730 O O . GLY A 1 95 ? 19.454 1.530 6.319 1.00 85.25 95 GLY A O 1
ATOM 731 N N . PRO A 1 96 ? 18.446 3.455 6.925 1.00 86.44 96 PRO A N 1
ATOM 732 C CA . PRO A 1 96 ? 17.748 2.886 8.084 1.00 86.44 96 PRO A CA 1
ATOM 733 C C . PRO A 1 96 ? 16.717 1.798 7.753 1.00 86.44 96 PRO A C 1
ATOM 735 O O . PRO A 1 96 ? 16.416 0.976 8.617 1.00 86.44 96 PRO A O 1
ATOM 738 N N . GLY A 1 97 ? 16.170 1.782 6.533 1.00 92.38 97 GLY A N 1
ATOM 739 C CA . GLY A 1 97 ? 15.132 0.834 6.136 1.00 92.38 97 GLY A CA 1
ATOM 740 C C . GLY A 1 97 ? 13.758 1.183 6.714 1.00 92.38 97 GLY A C 1
ATOM 741 O O . GLY A 1 97 ? 13.438 2.355 6.909 1.00 92.38 97 GLY A O 1
ATOM 742 N N . PHE A 1 98 ? 12.920 0.168 6.958 1.00 95.56 98 PHE A N 1
ATOM 743 C CA . PHE A 1 98 ? 11.576 0.367 7.512 1.00 95.56 98 PHE A CA 1
ATOM 744 C C . PHE A 1 98 ? 11.623 0.688 9.003 1.00 95.56 98 PHE A C 1
ATOM 746 O O . PHE A 1 98 ? 12.203 -0.055 9.797 1.00 95.56 98 PHE A O 1
ATOM 753 N N . GLN A 1 99 ? 10.937 1.758 9.394 1.00 95.56 99 GLN A N 1
ATOM 754 C CA . GLN A 1 99 ? 10.861 2.219 10.774 1.00 95.56 99 GLN A CA 1
ATOM 755 C C . GLN A 1 99 ? 9.406 2.485 11.167 1.00 95.56 99 GLN A C 1
ATOM 757 O O . GLN A 1 99 ? 8.668 3.170 10.455 1.00 95.56 99 GLN A O 1
ATOM 762 N N . ARG A 1 100 ? 8.996 1.953 12.325 1.00 96.62 100 ARG A N 1
ATOM 763 C CA . ARG A 1 100 ? 7.691 2.256 12.927 1.00 96.62 100 ARG A CA 1
ATOM 764 C C . ARG A 1 100 ? 7.734 3.643 13.549 1.00 96.62 100 ARG A C 1
ATOM 766 O O . ARG A 1 100 ? 8.678 3.970 14.271 1.00 96.62 100 ARG A O 1
ATOM 773 N N . ARG A 1 101 ? 6.687 4.435 13.340 1.00 95.50 101 ARG A N 1
ATOM 774 C CA . ARG A 1 101 ? 6.481 5.683 14.079 1.00 95.50 101 ARG A CA 1
ATOM 775 C C . ARG A 1 101 ? 5.925 5.399 15.468 1.00 95.50 101 ARG A C 1
ATOM 777 O O . ARG A 1 101 ? 5.267 4.392 15.705 1.00 95.50 101 ARG A O 1
ATOM 784 N N . VAL A 1 102 ? 6.186 6.309 16.400 1.00 95.25 102 VAL A N 1
ATOM 785 C CA . VAL A 1 102 ? 5.683 6.185 17.778 1.00 95.25 102 VAL A CA 1
ATOM 786 C C . VAL A 1 102 ? 4.159 6.320 17.821 1.00 95.25 102 VAL A C 1
ATOM 788 O O . VAL A 1 102 ? 3.509 5.624 18.597 1.00 95.25 102 VAL A O 1
ATOM 791 N N . THR A 1 103 ? 3.602 7.190 16.978 1.00 95.56 103 THR A N 1
ATOM 792 C CA . THR A 1 103 ? 2.173 7.505 16.948 1.00 95.56 103 THR A CA 1
ATOM 793 C C . THR A 1 103 ? 1.437 6.605 15.960 1.00 95.56 103 THR A C 1
ATOM 795 O O . THR A 1 103 ? 1.714 6.628 14.758 1.00 95.56 103 THR A O 1
ATOM 798 N N . ASP A 1 104 ? 0.467 5.845 16.463 1.00 97.94 104 ASP A N 1
ATOM 799 C CA . ASP A 1 104 ? -0.501 5.132 15.630 1.00 97.94 104 ASP A CA 1
ATOM 800 C C . ASP A 1 104 ? -1.479 6.118 14.981 1.00 97.94 104 ASP A C 1
ATOM 802 O O . ASP A 1 104 ? -1.834 7.138 15.571 1.00 97.94 104 ASP A O 1
ATOM 806 N N . ALA A 1 105 ? -1.931 5.813 13.766 1.00 97.81 105 ALA A N 1
ATOM 807 C CA . ALA A 1 105 ? -2.888 6.649 13.048 1.00 97.81 105 ALA A CA 1
ATOM 808 C C . ALA A 1 105 ? -4.283 6.585 13.674 1.00 97.81 105 ALA A C 1
ATOM 810 O O . ALA A 1 105 ? -4.962 7.600 13.799 1.00 97.81 105 ALA A O 1
ATOM 811 N N . ALA A 1 106 ? -4.716 5.387 14.071 1.00 98.44 106 ALA A N 1
ATOM 812 C CA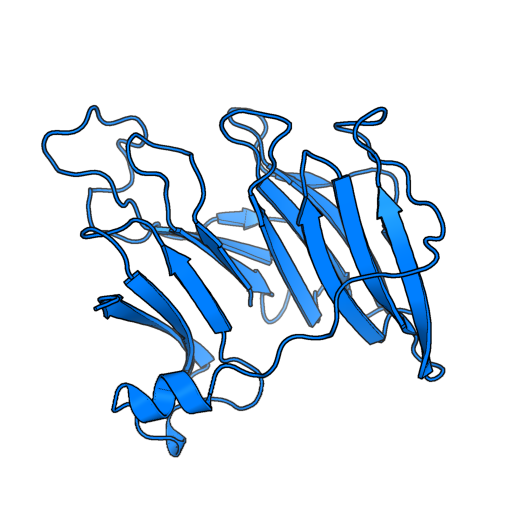 . ALA A 1 106 ? -6.026 5.158 14.665 1.00 98.44 106 ALA A CA 1
ATOM 813 C C . ALA A 1 106 ? -6.081 3.831 15.431 1.00 98.44 106 ALA A C 1
ATOM 815 O O . ALA A 1 106 ? -5.239 2.951 15.262 1.00 98.44 106 ALA A O 1
ATOM 816 N N . THR A 1 107 ? -7.126 3.672 16.239 1.00 98.31 107 THR A N 1
ATOM 817 C CA . THR A 1 107 ? -7.461 2.440 16.966 1.00 98.31 107 THR A CA 1
ATOM 818 C C . THR A 1 107 ? -8.912 2.036 16.711 1.00 98.31 107 THR A C 1
ATOM 820 O O . THR A 1 107 ? -9.708 2.841 16.216 1.00 98.31 107 THR A O 1
ATOM 823 N N . ALA A 1 108 ? -9.261 0.794 17.060 1.00 98.19 108 ALA A N 1
ATOM 824 C CA . ALA A 1 108 ? -10.575 0.198 16.805 1.00 98.19 108 ALA A CA 1
ATOM 825 C C . ALA A 1 108 ? -10.977 0.243 15.316 1.00 98.19 108 ALA A C 1
ATOM 827 O O . ALA A 1 108 ? -12.146 0.432 14.982 1.00 98.19 108 ALA A O 1
ATOM 828 N N . VAL A 1 109 ? -9.992 0.107 14.427 1.00 98.62 109 VAL A N 1
ATOM 829 C CA . VAL A 1 109 ? -10.152 0.158 12.972 1.00 98.62 109 VAL A CA 1
ATOM 830 C C . VAL A 1 109 ? -10.554 -1.216 12.443 1.00 98.62 109 VAL A C 1
ATOM 832 O O . VAL A 1 109 ? -9.912 -2.212 12.758 1.00 98.62 109 VAL A O 1
ATOM 835 N N . ALA A 1 110 ? -11.596 -1.262 11.615 1.00 98.00 110 ALA A N 1
ATOM 836 C CA . ALA A 1 110 ? -12.012 -2.459 10.885 1.00 98.00 110 ALA A CA 1
ATOM 837 C C . ALA A 1 110 ? -11.441 -2.487 9.460 1.00 98.00 110 ALA A C 1
ATOM 839 O O . ALA A 1 110 ? -11.044 -3.538 8.966 1.00 98.00 110 ALA A O 1
ATOM 840 N N . ARG A 1 111 ? -11.386 -1.325 8.801 1.00 96.81 111 ARG A N 1
ATOM 841 C CA . ARG A 1 111 ? -10.745 -1.139 7.494 1.00 96.81 111 ARG A CA 1
ATOM 842 C C . ARG A 1 111 ? -10.314 0.307 7.309 1.00 96.81 111 ARG A C 1
ATOM 844 O O . ARG A 1 111 ? -10.875 1.214 7.928 1.00 96.81 111 ARG A O 1
ATOM 851 N N . PHE A 1 112 ? -9.351 0.527 6.426 1.00 98.25 112 PHE A N 1
ATOM 852 C CA . PHE A 1 112 ? -8.876 1.864 6.101 1.00 98.25 112 PHE A CA 1
ATOM 853 C C . PHE A 1 112 ? -8.535 1.989 4.617 1.00 98.25 112 PHE A C 1
ATOM 855 O O . PHE A 1 112 ? -8.392 0.995 3.909 1.00 98.25 112 PHE A O 1
ATOM 862 N N . HIS A 1 113 ? -8.417 3.224 4.156 1.00 97.81 113 HIS A N 1
ATOM 863 C CA . HIS A 1 113 ? -7.792 3.541 2.885 1.00 97.81 113 HIS A CA 1
ATOM 864 C C . HIS A 1 113 ? -7.089 4.885 2.998 1.00 97.81 113 HIS A C 1
ATOM 866 O O . HIS A 1 113 ? -7.607 5.799 3.639 1.00 97.81 113 HIS A O 1
ATOM 872 N N . ALA A 1 114 ? -5.920 4.996 2.386 1.00 97.75 114 ALA A N 1
ATOM 873 C CA . ALA A 1 114 ? -5.112 6.193 2.402 1.00 97.75 114 ALA A CA 1
ATOM 874 C C . ALA A 1 114 ? -4.739 6.658 0.998 1.00 97.75 114 ALA A C 1
ATOM 876 O O . ALA A 1 114 ? -4.540 5.859 0.083 1.00 97.75 114 ALA A O 1
ATOM 877 N N . THR A 1 115 ? -4.581 7.965 0.861 1.00 96.81 115 THR A N 1
ATOM 878 C CA . THR A 1 115 ? -3.962 8.615 -0.289 1.00 96.81 115 THR A CA 1
ATOM 879 C C . THR A 1 115 ? -2.862 9.541 0.196 1.00 96.81 115 THR A C 1
ATOM 881 O O . THR A 1 115 ? -2.813 9.943 1.363 1.00 96.81 115 THR A O 1
ATOM 884 N N . HIS A 1 116 ? -1.946 9.850 -0.709 1.00 95.06 116 HIS A N 1
ATOM 885 C CA . HIS A 1 116 ? -0.854 10.766 -0.457 1.00 95.06 116 HIS A CA 1
ATOM 886 C C . HIS A 1 116 ? -0.932 11.899 -1.478 1.00 95.06 116 HIS A C 1
ATOM 888 O O . HIS A 1 116 ? -0.972 11.632 -2.677 1.00 95.06 116 HIS A O 1
ATOM 894 N N . ASP A 1 117 ? -0.927 13.141 -1.004 1.00 93.19 117 ASP A N 1
ATOM 895 C CA . ASP A 1 117 ? -0.995 14.335 -1.845 1.00 93.19 117 ASP A CA 1
ATOM 896 C C . ASP A 1 117 ? -0.067 15.419 -1.295 1.00 93.19 117 ASP A C 1
ATOM 898 O O . ASP A 1 117 ? -0.118 15.739 -0.110 1.00 93.19 117 ASP A O 1
ATOM 902 N N . GLU A 1 118 ? 0.848 15.909 -2.133 1.00 90.50 118 GLU A N 1
ATOM 903 C CA . GLU A 1 118 ? 1.854 16.936 -1.795 1.00 90.50 118 GLU A CA 1
ATOM 904 C C . GLU A 1 118 ? 2.562 16.758 -0.426 1.00 90.50 118 GLU A C 1
ATOM 906 O O . GLU A 1 118 ? 2.961 17.713 0.238 1.00 90.50 118 GLU A O 1
ATOM 911 N N . GLY A 1 119 ? 2.747 15.511 0.016 1.00 92.38 119 GLY A N 1
ATOM 912 C CA . GLY A 1 119 ? 3.408 15.166 1.282 1.00 92.38 119 GLY A CA 1
ATOM 913 C C . GLY A 1 119 ? 2.454 14.876 2.446 1.00 92.38 119 GLY A C 1
ATOM 914 O O . GLY A 1 119 ? 2.855 14.265 3.449 1.00 92.38 119 GLY A O 1
ATOM 915 N N . ALA A 1 120 ? 1.197 15.296 2.333 1.00 95.50 120 ALA A N 1
ATOM 916 C CA . ALA A 1 120 ? 0.153 14.988 3.292 1.00 95.50 120 ALA A CA 1
ATOM 917 C C . ALA A 1 120 ? -0.405 13.578 3.056 1.00 95.50 120 ALA A C 1
ATOM 919 O O . ALA A 1 120 ? -0.561 13.132 1.919 1.00 95.50 120 ALA A O 1
ATOM 920 N N . LEU A 1 121 ? -0.716 12.874 4.146 1.00 96.94 121 LEU A N 1
ATOM 921 C CA . LEU A 1 121 ? -1.466 11.618 4.096 1.00 96.94 121 LEU A CA 1
ATOM 922 C C . LEU A 1 121 ? -2.904 11.883 4.511 1.00 96.94 121 LEU A C 1
ATOM 924 O O . LEU A 1 121 ? -3.131 12.400 5.603 1.00 96.94 121 LEU A O 1
ATOM 928 N N . PHE A 1 122 ? -3.851 11.470 3.677 1.00 98.19 122 PHE A N 1
ATOM 929 C CA . PHE A 1 122 ? -5.277 11.481 3.986 1.00 98.19 122 PHE A CA 1
ATOM 930 C C . PHE A 1 122 ? -5.746 10.046 4.159 1.00 98.19 122 PHE A C 1
ATOM 932 O O . PHE A 1 122 ? -5.434 9.196 3.330 1.00 98.19 122 PHE A O 1
ATOM 939 N N . VAL A 1 123 ? -6.478 9.759 5.231 1.00 98.56 123 VAL A N 1
ATOM 940 C CA . VAL A 1 123 ? -6.900 8.400 5.582 1.00 98.56 123 VAL A CA 1
ATOM 941 C C . VAL A 1 123 ? -8.380 8.396 5.909 1.00 98.56 123 VAL A C 1
ATOM 943 O O . VAL A 1 123 ? -8.829 9.121 6.790 1.00 98.56 123 VAL A O 1
ATOM 946 N N . THR A 1 124 ? -9.136 7.530 5.251 1.00 98.69 124 THR A N 1
ATOM 947 C CA . THR A 1 124 ? -10.485 7.166 5.676 1.00 98.69 124 THR A CA 1
ATOM 948 C C . THR A 1 124 ? -10.406 5.910 6.521 1.00 98.69 124 THR A C 1
ATOM 950 O O . THR A 1 124 ? -9.819 4.910 6.114 1.00 98.69 124 THR A O 1
ATOM 953 N N . VAL A 1 125 ? -11.017 5.963 7.699 1.00 98.50 125 VAL A N 1
ATOM 954 C CA . VAL A 1 125 ? -11.083 4.864 8.660 1.00 98.50 125 VAL A CA 1
ATOM 955 C C . VAL A 1 125 ? -12.543 4.499 8.872 1.00 98.50 125 VAL A C 1
ATOM 957 O O . VAL A 1 125 ? -13.369 5.367 9.152 1.00 98.50 125 VAL A O 1
ATOM 960 N N . GLU A 1 126 ? -12.855 3.211 8.777 1.00 98.44 126 GLU A N 1
ATOM 961 C CA . GLU A 1 126 ? -14.104 2.654 9.288 1.00 98.44 126 GLU A CA 1
ATOM 962 C C . GLU A 1 126 ? -13.793 1.825 10.530 1.00 98.44 126 GLU A C 1
ATOM 964 O O . GLU A 1 126 ? -12.919 0.952 10.512 1.00 98.44 126 GLU A O 1
ATOM 969 N N . ARG A 1 127 ? -14.471 2.145 11.628 1.00 97.75 127 ARG A N 1
ATOM 970 C CA . ARG A 1 127 ? -14.279 1.517 12.931 1.00 97.75 127 ARG A CA 1
ATOM 971 C C . ARG A 1 127 ? -15.126 0.257 13.068 1.00 97.75 127 ARG A C 1
ATOM 973 O O . ARG A 1 127 ? -16.061 0.027 12.305 1.00 97.75 127 ARG A O 1
ATOM 980 N N . VAL A 1 128 ? -14.810 -0.555 14.072 1.00 96.62 128 VAL A N 1
ATOM 981 C CA . VAL A 1 128 ? -15.528 -1.809 14.378 1.00 96.62 128 VAL A CA 1
ATOM 982 C C . VAL A 1 128 ? -17.016 -1.617 14.698 1.00 96.62 128 VAL A C 1
ATOM 984 O O . VAL A 1 128 ? -17.797 -2.547 14.532 1.00 96.62 128 VAL A O 1
ATOM 987 N N . ASP A 1 129 ? -17.420 -0.422 15.131 1.00 96.81 129 ASP A N 1
ATOM 988 C CA . ASP A 1 129 ? -18.819 -0.038 15.366 1.00 96.81 129 ASP A CA 1
ATOM 989 C C . ASP A 1 129 ? -19.532 0.476 14.097 1.00 96.81 129 ASP A C 1
ATOM 991 O O . ASP A 1 129 ? -20.708 0.835 14.146 1.00 96.81 129 ASP A O 1
ATOM 995 N N . GLY A 1 130 ? -18.830 0.509 12.960 1.00 96.31 130 GLY A N 1
ATOM 996 C CA . GLY A 1 130 ? -19.312 1.029 11.684 1.00 96.31 130 GLY A CA 1
ATOM 997 C C . GLY A 1 130 ? -19.171 2.544 11.525 1.00 96.31 130 GLY A C 1
ATOM 998 O O . GLY A 1 130 ? -19.497 3.067 10.457 1.00 96.31 130 GLY A O 1
ATOM 999 N N . ALA A 1 131 ? -18.679 3.269 12.536 1.00 97.25 131 ALA A N 1
ATOM 1000 C CA . ALA A 1 131 ? -18.442 4.700 12.420 1.00 97.25 131 ALA A CA 1
ATOM 1001 C C . ALA A 1 131 ? -17.306 4.980 11.429 1.00 97.25 131 ALA A C 1
ATOM 1003 O O . ALA A 1 131 ? -16.260 4.326 11.441 1.00 97.25 131 ALA A O 1
ATOM 1004 N N . ARG A 1 132 ? -17.500 5.993 10.582 1.00 98.06 132 ARG A N 1
ATOM 1005 C CA . ARG A 1 132 ? -16.495 6.459 9.626 1.00 98.06 132 ARG A CA 1
ATOM 1006 C C . ARG A 1 132 ? -15.920 7.796 10.071 1.00 98.06 132 ARG A C 1
ATOM 1008 O O . ARG A 1 132 ? -16.670 8.688 10.457 1.00 98.06 132 ARG A O 1
ATOM 1015 N N . SER A 1 133 ? -14.603 7.932 9.981 1.00 98.00 133 SER A N 1
ATOM 1016 C CA . SER A 1 133 ? -13.883 9.182 10.237 1.00 98.00 133 SER A CA 1
ATOM 1017 C C . SER A 1 133 ? -12.745 9.366 9.241 1.00 98.00 133 SER A C 1
ATOM 1019 O O . SER A 1 133 ? -12.210 8.382 8.723 1.00 98.00 133 SER A O 1
ATOM 1021 N N . HIS A 1 134 ? -12.343 10.614 9.025 1.00 98.56 134 HIS A N 1
ATOM 1022 C CA . HIS A 1 134 ? -11.225 10.961 8.157 1.00 98.56 134 HIS A CA 1
ATOM 1023 C C . HIS A 1 134 ? -10.100 11.573 8.980 1.00 98.56 134 HIS A C 1
ATOM 1025 O O . HIS A 1 134 ? -10.343 12.328 9.922 1.00 98.56 134 HIS A O 1
ATOM 1031 N N . LEU A 1 135 ? -8.870 11.217 8.635 1.00 98.44 135 LEU A N 1
ATOM 1032 C CA . LEU A 1 135 ? -7.661 11.672 9.298 1.00 98.44 135 LEU A CA 1
ATOM 1033 C C . LEU A 1 135 ? -6.721 12.289 8.275 1.00 98.44 135 LEU A C 1
ATOM 1035 O O . LEU A 1 135 ? -6.630 11.819 7.142 1.00 98.44 135 LEU A O 1
ATOM 1039 N N . VAL A 1 136 ? -5.975 13.297 8.705 1.00 98.06 136 VAL A N 1
ATOM 1040 C CA . VAL A 1 136 ? -4.899 13.897 7.926 1.00 98.06 136 VAL A CA 1
ATOM 1041 C C . VAL A 1 136 ? -3.614 13.947 8.741 1.00 98.06 136 VAL A C 1
ATOM 1043 O O . VAL A 1 136 ? -3.628 14.241 9.938 1.00 98.06 136 VAL A O 1
ATOM 1046 N N . SER A 1 137 ? -2.495 13.674 8.077 1.00 97.00 137 SER A N 1
ATOM 1047 C CA . SER A 1 137 ? -1.157 13.958 8.579 1.00 97.00 137 SER A CA 1
ATOM 1048 C C . SER A 1 137 ? -0.459 14.953 7.664 1.00 97.00 137 SER A C 1
ATOM 1050 O O . SER A 1 137 ? -0.138 14.631 6.518 1.00 97.00 137 SER A O 1
ATOM 1052 N N . CYS A 1 138 ? -0.233 16.161 8.179 1.00 93.75 138 CYS A N 1
ATOM 1053 C CA . CYS A 1 138 ? 0.397 17.259 7.453 1.00 93.75 138 CYS A CA 1
ATOM 1054 C C . CYS A 1 138 ? 1.913 17.061 7.290 1.00 93.75 138 CYS A C 1
ATOM 1056 O O . CYS A 1 138 ? 2.550 16.265 7.981 1.00 93.75 138 CYS A O 1
ATOM 1058 N N . THR A 1 139 ? 2.508 17.843 6.393 1.00 92.25 139 THR A N 1
ATOM 1059 C CA . THR A 1 139 ? 3.939 17.779 6.059 1.00 92.25 139 THR A CA 1
ATOM 1060 C C . THR A 1 139 ? 4.863 18.280 7.172 1.00 92.25 139 THR A C 1
ATOM 1062 O O . THR A 1 139 ? 6.009 17.843 7.245 1.00 92.25 139 THR A O 1
ATOM 1065 N N . SER A 1 140 ? 4.377 19.163 8.054 1.00 88.56 140 SER A N 1
ATOM 1066 C CA . SER A 1 140 ? 5.177 19.839 9.090 1.00 88.56 140 SER A CA 1
ATOM 1067 C C . SER A 1 140 ? 5.850 18.893 10.080 1.00 88.56 140 SER A C 1
ATOM 1069 O O . SER A 1 140 ? 6.907 19.216 10.614 1.00 88.56 140 SER A O 1
ATOM 1071 N N . ASP A 1 141 ? 5.246 17.727 10.305 1.00 83.31 141 ASP A N 1
ATOM 1072 C CA . ASP A 1 141 ? 5.664 16.795 11.351 1.00 83.31 141 ASP A CA 1
ATOM 1073 C C . ASP A 1 141 ? 6.445 15.610 10.775 1.00 83.31 141 ASP A C 1
ATOM 1075 O O . ASP A 1 141 ? 6.698 14.626 11.472 1.00 83.31 141 ASP A O 1
ATOM 1079 N N . TYR A 1 142 ? 6.807 15.663 9.493 1.00 86.88 142 TYR A N 1
ATOM 1080 C CA . TYR A 1 142 ? 7.599 14.627 8.848 1.00 86.88 142 TYR A CA 1
ATOM 1081 C C . TYR A 1 142 ? 9.027 14.570 9.437 1.00 86.88 142 TYR A C 1
ATOM 1083 O O . TYR A 1 142 ? 9.652 15.615 9.615 1.00 86.88 142 TYR A O 1
ATOM 1091 N N . PRO A 1 143 ? 9.591 13.378 9.725 1.00 88.19 143 PRO A N 1
ATOM 1092 C CA . PRO A 1 143 ? 9.048 12.048 9.453 1.00 88.19 143 PRO A CA 1
ATOM 1093 C C . PRO A 1 143 ? 8.154 11.481 10.558 1.00 88.19 143 PRO A C 1
ATOM 1095 O O . PRO A 1 143 ? 7.619 10.404 10.356 1.00 88.19 143 PRO A O 1
ATOM 1098 N N . SER A 1 144 ? 7.971 12.137 11.703 1.00 89.50 144 SER A N 1
ATOM 1099 C CA . SER A 1 144 ? 7.240 11.587 12.859 1.00 89.50 144 SER A CA 1
ATOM 1100 C C . SER A 1 144 ? 5.733 11.410 12.641 1.00 89.50 144 SER A C 1
ATOM 1102 O O . SER A 1 144 ? 5.182 10.442 13.156 1.00 89.50 144 SER A O 1
ATOM 1104 N N . ARG A 1 145 ? 5.103 12.308 11.870 1.00 92.00 145 ARG A N 1
ATOM 1105 C CA . ARG A 1 145 ? 3.665 12.381 11.537 1.00 92.00 145 ARG A CA 1
ATOM 1106 C C . ARG A 1 145 ? 2.710 12.432 12.746 1.00 92.00 145 ARG A C 1
ATOM 1108 O O . ARG A 1 145 ? 2.485 11.441 13.436 1.00 92.00 145 ARG A O 1
ATOM 1115 N N . GLY A 1 146 ? 2.079 13.592 12.950 1.00 94.88 146 GLY A N 1
ATOM 1116 C CA . GLY A 1 146 ? 0.858 13.734 13.754 1.00 94.88 146 GLY A CA 1
ATOM 1117 C C . GLY A 1 146 ? -0.402 13.428 12.936 1.00 94.88 146 GLY A C 1
ATOM 1118 O O . GLY A 1 146 ? -0.365 13.512 11.707 1.00 94.88 146 GLY A O 1
ATOM 1119 N N . TRP A 1 147 ? -1.503 13.083 13.611 1.00 97.25 147 TRP A N 1
ATOM 1120 C CA . TRP A 1 147 ? -2.795 12.758 12.993 1.00 97.25 147 TRP A CA 1
ATOM 1121 C C . TRP A 1 147 ? -3.899 13.645 13.558 1.00 97.25 147 TRP A C 1
ATOM 1123 O O . TRP A 1 147 ? -4.046 13.762 14.775 1.00 97.25 147 TRP A O 1
ATOM 1133 N N . PHE A 1 148 ? -4.682 14.248 12.670 1.00 97.44 148 PHE A N 1
ATOM 1134 C CA . PHE A 1 148 ? -5.764 15.169 13.007 1.00 97.44 148 PHE A CA 1
ATOM 1135 C C . PHE A 1 148 ? -7.042 14.759 12.290 1.00 97.44 148 PHE A C 1
ATOM 1137 O O . PHE A 1 148 ? -6.975 14.183 11.206 1.00 97.44 148 PHE A O 1
ATOM 1144 N N . GLU A 1 149 ? -8.202 15.070 12.866 1.00 97.75 149 GLU A N 1
ATOM 1145 C CA . GLU A 1 149 ? -9.471 14.881 12.164 1.00 97.75 149 GLU A CA 1
ATOM 1146 C C . GLU A 1 149 ? -9.530 15.766 10.916 1.00 97.75 149 GLU A C 1
ATOM 1148 O O . GLU A 1 149 ? -9.187 16.951 10.947 1.00 97.75 149 GLU A O 1
ATOM 1153 N N . ALA A 1 150 ? -9.981 15.172 9.818 1.00 97.38 150 ALA A N 1
ATOM 1154 C CA . ALA A 1 150 ? -10.247 15.848 8.563 1.00 97.38 150 ALA A CA 1
ATOM 1155 C C . ALA A 1 150 ? -11.753 15.852 8.285 1.00 97.38 150 ALA A C 1
ATOM 1157 O O . ALA A 1 150 ? -12.487 14.956 8.703 1.00 97.38 150 ALA A O 1
ATOM 1158 N N . VAL A 1 151 ? -12.213 16.871 7.558 1.00 95.81 151 VAL A N 1
ATOM 1159 C CA . VAL A 1 151 ? -13.618 16.974 7.131 1.00 95.81 151 VAL A CA 1
ATOM 1160 C C . VAL A 1 151 ? -13.956 15.903 6.093 1.00 95.81 151 VAL A C 1
ATOM 1162 O O . VAL A 1 151 ? -15.076 15.402 6.077 1.00 95.81 151 VAL A O 1
ATOM 1165 N N . ASP A 1 152 ? -12.987 15.553 5.250 1.00 95.50 152 ASP A N 1
ATOM 1166 C CA . ASP A 1 152 ? -13.144 14.609 4.149 1.00 95.50 152 ASP A CA 1
ATOM 1167 C C . ASP A 1 152 ? -11.883 13.744 4.000 1.00 95.50 152 ASP A C 1
ATOM 1169 O O . ASP A 1 152 ? -10.826 14.053 4.561 1.00 95.50 152 ASP A O 1
ATOM 1173 N N . GLY A 1 153 ? -11.998 12.652 3.253 1.00 95.94 153 GLY A N 1
ATOM 1174 C CA . GLY A 1 153 ? -10.918 11.713 2.992 1.00 95.94 153 GLY A CA 1
ATOM 1175 C C . GLY A 1 153 ? -11.214 10.820 1.789 1.00 95.94 153 GLY A C 1
ATOM 1176 O O . GLY A 1 153 ? -12.285 10.892 1.188 1.00 95.94 153 GLY A O 1
ATOM 1177 N N . PRO A 1 154 ? -10.268 9.955 1.403 1.00 97.38 154 PRO A N 1
ATOM 1178 C CA . PRO A 1 154 ? -10.413 9.178 0.183 1.00 97.38 154 PRO A CA 1
ATOM 1179 C C . PRO A 1 154 ? -11.513 8.110 0.315 1.00 97.38 154 PRO A C 1
ATOM 1181 O O . PRO A 1 154 ? -11.725 7.534 1.385 1.00 97.38 154 PRO A O 1
ATOM 1184 N N . GLY A 1 155 ? -12.221 7.820 -0.776 1.00 95.81 155 GLY A N 1
ATOM 1185 C CA . GLY A 1 155 ? -13.177 6.709 -0.825 1.00 95.81 155 GLY A CA 1
ATOM 1186 C C . GLY A 1 155 ? -12.473 5.352 -0.747 1.00 95.81 155 GLY A C 1
ATOM 1187 O O . GLY A 1 155 ? -11.307 5.240 -1.104 1.00 95.81 155 GLY A O 1
ATOM 1188 N N . PHE A 1 156 ? -13.165 4.301 -0.303 1.00 93.38 156 PHE A N 1
ATOM 1189 C CA . PHE A 1 156 ? -12.595 2.952 -0.369 1.00 93.38 156 PHE A CA 1
ATOM 1190 C C . PHE A 1 156 ? -12.479 2.503 -1.834 1.00 93.38 156 PHE A C 1
ATOM 1192 O O . PHE A 1 156 ? -13.470 2.618 -2.559 1.00 93.38 156 PHE A O 1
ATOM 1199 N N . PRO A 1 157 ? -11.315 1.990 -2.270 1.00 86.94 157 PRO A N 1
ATOM 1200 C CA . PRO A 1 157 ? -11.133 1.539 -3.639 1.00 86.94 157 PRO A CA 1
ATOM 1201 C C . PRO A 1 157 ? -11.978 0.293 -3.907 1.00 86.94 157 PRO A C 1
ATOM 1203 O O . PRO A 1 157 ? -12.214 -0.525 -3.012 1.00 86.94 157 PRO A O 1
ATOM 1206 N N . GLU A 1 158 ? -12.407 0.142 -5.155 1.00 85.31 158 GLU A N 1
ATOM 1207 C CA . GLU A 1 158 ? -13.031 -1.091 -5.625 1.00 85.31 158 GLU A CA 1
ATOM 1208 C C . GLU A 1 158 ? -11.980 -2.204 -5.773 1.00 85.31 158 GLU A C 1
ATOM 1210 O O . GLU A 1 158 ? -10.797 -1.949 -6.011 1.00 85.31 158 GLU A O 1
ATOM 1215 N N . ASP A 1 159 ? -12.409 -3.457 -5.606 1.00 87.19 159 ASP A N 1
ATOM 1216 C CA . ASP A 1 159 ? -11.554 -4.624 -5.839 1.00 87.19 159 ASP A CA 1
ATOM 1217 C C . ASP A 1 159 ? -11.199 -4.718 -7.332 1.00 87.19 159 ASP A C 1
ATOM 1219 O O . ASP A 1 159 ? -12.082 -4.665 -8.189 1.00 87.19 159 ASP A O 1
ATOM 1223 N N . ALA A 1 160 ? -9.921 -4.914 -7.662 1.00 93.38 160 ALA A N 1
ATOM 1224 C CA . ALA A 1 160 ? -9.456 -4.931 -9.054 1.00 93.38 160 ALA A CA 1
ATOM 1225 C C . ALA A 1 160 ? -9.719 -6.272 -9.771 1.00 93.38 160 ALA A C 1
ATOM 1227 O O . ALA A 1 160 ? -9.157 -6.533 -10.836 1.00 93.38 160 ALA A O 1
ATOM 1228 N N . ALA A 1 161 ? -10.554 -7.146 -9.201 1.00 94.38 161 ALA A N 1
ATOM 1229 C CA . ALA A 1 161 ? -10.818 -8.481 -9.735 1.00 94.38 161 ALA A CA 1
ATOM 1230 C C . ALA A 1 161 ? -11.395 -8.430 -11.158 1.00 94.38 161 ALA A C 1
ATOM 1232 O O . ALA A 1 161 ? -11.006 -9.240 -11.995 1.00 94.38 161 ALA A O 1
ATOM 1233 N N . GLY A 1 162 ? -12.258 -7.449 -11.450 1.00 94.44 162 GLY A N 1
ATOM 1234 C CA . GLY A 1 162 ? -12.781 -7.221 -12.801 1.00 94.44 162 GLY A CA 1
ATOM 1235 C C . GLY A 1 162 ? -11.666 -6.959 -13.813 1.00 94.44 162 GLY A C 1
ATOM 1236 O O . GLY A 1 162 ? -11.582 -7.658 -14.814 1.00 94.44 162 GLY A O 1
ATOM 1237 N N . ALA A 1 163 ? -10.736 -6.054 -13.494 1.00 94.62 163 ALA A N 1
ATOM 1238 C CA . ALA A 1 163 ? -9.598 -5.743 -14.362 1.00 94.62 163 ALA A CA 1
ATOM 1239 C C . ALA A 1 163 ? -8.667 -6.951 -14.580 1.00 94.62 163 ALA A C 1
ATOM 1241 O O . ALA A 1 163 ? -8.167 -7.160 -15.683 1.00 94.62 163 ALA A O 1
ATOM 1242 N N . VAL A 1 164 ? -8.458 -7.775 -13.548 1.00 95.88 164 VAL A N 1
ATOM 1243 C CA . VAL A 1 164 ? -7.698 -9.034 -13.663 1.00 95.88 164 VAL A CA 1
ATOM 1244 C C . VAL A 1 164 ? -8.389 -10.010 -14.621 1.00 95.88 164 VAL A C 1
ATOM 1246 O O . VAL A 1 164 ? -7.727 -10.615 -15.464 1.00 95.88 164 VAL A O 1
ATOM 1249 N N . ILE A 1 165 ? -9.714 -10.136 -14.533 1.00 95.81 165 ILE A N 1
ATOM 1250 C CA . ILE A 1 165 ? -10.505 -11.006 -15.413 1.00 95.81 165 ILE A CA 1
ATOM 1251 C C . ILE A 1 165 ? -10.512 -10.479 -16.853 1.00 95.81 165 ILE A C 1
ATOM 1253 O O . ILE A 1 165 ? -10.307 -11.254 -17.787 1.00 95.81 165 ILE A O 1
ATOM 1257 N N . ASP A 1 166 ? -10.670 -9.169 -17.037 1.00 95.62 166 ASP A N 1
ATOM 1258 C CA . ASP A 1 166 ? -10.640 -8.512 -18.348 1.00 95.62 166 ASP A CA 1
ATOM 1259 C C . ASP A 1 166 ? -9.271 -8.661 -19.035 1.00 95.62 166 ASP A C 1
ATOM 1261 O O . ASP A 1 166 ? -9.192 -8.743 -20.261 1.00 95.62 166 ASP A O 1
ATOM 1265 N N . ALA A 1 167 ? -8.193 -8.792 -18.253 1.00 95.50 167 ALA A N 1
ATOM 1266 C CA . ALA A 1 167 ? -6.853 -9.123 -18.741 1.00 95.50 167 ALA A CA 1
ATOM 1267 C C . ALA A 1 167 ? -6.681 -10.608 -19.143 1.00 95.50 167 ALA A C 1
ATOM 1269 O O . ALA A 1 167 ? -5.582 -11.030 -19.508 1.00 95.50 167 ALA A O 1
ATOM 1270 N N . GLY A 1 168 ? -7.749 -11.411 -19.097 1.00 96.12 168 GLY A N 1
ATOM 1271 C CA . GLY A 1 168 ? -7.774 -12.806 -19.542 1.00 96.12 168 GLY A CA 1
ATOM 1272 C C . GLY A 1 168 ? -7.445 -13.836 -18.459 1.00 96.12 168 GLY A C 1
ATOM 1273 O O . GLY A 1 168 ? -7.258 -15.012 -18.778 1.00 96.12 168 GLY A O 1
ATOM 1274 N N . ILE A 1 169 ? -7.370 -13.431 -17.189 1.00 96.62 169 ILE A N 1
ATOM 1275 C CA . ILE A 1 169 ? -7.154 -14.354 -16.070 1.00 96.62 169 ILE A CA 1
ATOM 1276 C C . ILE A 1 169 ? -8.485 -14.994 -15.662 1.00 96.62 169 ILE A C 1
ATOM 1278 O O . ILE A 1 169 ? -9.496 -14.320 -15.477 1.00 96.62 169 ILE A O 1
ATOM 1282 N N . ALA A 1 170 ? -8.494 -16.317 -15.498 1.00 94.88 170 ALA A N 1
ATOM 1283 C CA . ALA A 1 170 ? -9.701 -17.040 -15.114 1.00 94.88 170 ALA A CA 1
ATOM 1284 C C . ALA A 1 170 ? -10.149 -16.659 -13.691 1.00 94.88 170 ALA A C 1
ATOM 1286 O O . ALA A 1 170 ? -9.351 -16.662 -12.751 1.00 94.88 170 ALA A O 1
ATOM 1287 N N . SER A 1 171 ? -11.434 -16.344 -13.519 1.00 93.38 171 SER A N 1
ATOM 1288 C CA . SER A 1 171 ? -11.978 -15.810 -12.262 1.00 93.38 171 SER A CA 1
ATOM 1289 C C . SER A 1 171 ? -11.831 -16.757 -11.067 1.00 93.38 171 SER A C 1
ATOM 1291 O O . SER A 1 171 ? -11.706 -16.306 -9.935 1.00 93.38 171 SER A O 1
ATOM 1293 N N . ASP A 1 172 ? -11.835 -18.070 -11.302 1.00 93.31 172 ASP A N 1
ATOM 1294 C CA . ASP A 1 172 ? -11.642 -19.106 -10.278 1.00 93.31 172 ASP A CA 1
ATOM 1295 C C . ASP A 1 172 ? -10.201 -19.174 -9.746 1.00 93.31 172 ASP A C 1
ATOM 1297 O O . ASP A 1 172 ? -9.948 -19.774 -8.701 1.00 93.31 172 ASP A O 1
ATOM 1301 N N . THR A 1 173 ? -9.263 -18.517 -10.429 1.00 93.56 173 THR A N 1
ATOM 1302 C CA . THR A 1 173 ? -7.873 -18.378 -9.988 1.00 93.56 173 THR A CA 1
ATOM 1303 C C . THR A 1 173 ? -7.620 -17.111 -9.177 1.00 93.56 173 THR A C 1
ATOM 1305 O O . THR A 1 173 ? -6.507 -16.936 -8.690 1.00 93.56 173 THR A O 1
ATOM 1308 N N . VAL A 1 174 ? -8.614 -16.232 -9.009 1.00 95.12 174 VAL A N 1
ATOM 1309 C CA . VAL A 1 174 ? -8.480 -14.971 -8.268 1.00 95.12 174 VAL A CA 1
ATOM 1310 C C . VAL A 1 174 ? -9.147 -15.103 -6.906 1.00 95.12 174 VAL A C 1
ATOM 1312 O O . VAL A 1 174 ? -10.365 -15.235 -6.801 1.00 95.12 174 VAL A O 1
ATOM 1315 N N . GLN A 1 175 ? -8.361 -15.038 -5.831 1.00 93.06 175 GLN A N 1
ATOM 1316 C CA . GLN A 1 175 ? -8.920 -15.027 -4.486 1.00 93.06 175 GLN A CA 1
ATOM 1317 C C . GLN A 1 175 ? -9.703 -13.715 -4.250 1.00 93.06 175 GLN A C 1
ATOM 1319 O O . GLN A 1 175 ? -9.128 -12.632 -4.425 1.00 93.06 175 GLN A O 1
ATOM 1324 N N . PRO A 1 176 ? -10.974 -13.778 -3.804 1.00 90.44 176 PRO A N 1
ATOM 1325 C CA . PRO A 1 176 ? -11.805 -12.591 -3.602 1.00 90.44 176 PRO A CA 1
ATOM 1326 C C . PRO A 1 176 ? -11.178 -11.558 -2.661 1.00 90.44 176 PRO A C 1
ATOM 1328 O O . PRO A 1 176 ? -10.608 -11.921 -1.628 1.00 90.44 176 PRO A O 1
ATOM 1331 N N . GLY A 1 177 ? -11.294 -10.271 -3.000 1.00 88.19 177 GLY A N 1
ATOM 1332 C CA . GLY A 1 177 ? -10.810 -9.165 -2.172 1.00 88.19 177 GLY A CA 1
ATOM 1333 C C . GLY A 1 177 ? -9.292 -8.987 -2.169 1.00 88.19 177 GLY A C 1
ATOM 1334 O O . GLY A 1 177 ? -8.781 -8.111 -1.462 1.00 88.19 177 GLY A O 1
ATOM 1335 N N . THR A 1 178 ? -8.550 -9.790 -2.940 1.00 91.06 178 THR A N 1
ATOM 1336 C CA . THR A 1 178 ? -7.084 -9.712 -2.999 1.00 91.06 178 THR A CA 1
ATOM 1337 C C . THR A 1 178 ? -6.565 -8.922 -4.191 1.00 91.06 178 THR A C 1
ATOM 1339 O O . THR A 1 178 ? -5.408 -8.509 -4.150 1.00 91.06 178 THR A O 1
ATOM 1342 N N . ALA A 1 179 ? -7.385 -8.683 -5.217 1.00 94.38 179 ALA A N 1
ATOM 1343 C CA . ALA A 1 179 ? -6.919 -8.049 -6.437 1.00 94.38 179 ALA A CA 1
ATOM 1344 C C . ALA A 1 179 ? -6.679 -6.546 -6.230 1.00 94.38 179 ALA A C 1
ATOM 1346 O O . ALA A 1 179 ? -7.470 -5.834 -5.607 1.00 94.38 179 ALA A O 1
ATOM 1347 N N . ARG A 1 180 ? -5.551 -6.046 -6.727 1.00 93.06 180 ARG A N 1
ATOM 1348 C CA . ARG A 1 180 ? -5.157 -4.636 -6.654 1.00 93.06 180 ARG A CA 1
ATOM 1349 C C . ARG A 1 180 ? -4.603 -4.188 -7.995 1.00 93.06 180 ARG A C 1
ATOM 1351 O O . ARG A 1 180 ? -4.009 -4.989 -8.714 1.00 93.06 180 ARG A O 1
ATOM 1358 N N . SER A 1 181 ? -4.763 -2.902 -8.282 1.00 93.69 181 SER A N 1
ATOM 1359 C CA . SER A 1 181 ? -4.208 -2.242 -9.459 1.00 93.69 181 SER A CA 1
ATOM 1360 C C . SER A 1 181 ? -3.391 -1.021 -9.051 1.00 93.69 181 SER A C 1
ATOM 1362 O O . SER A 1 181 ? -3.801 -0.288 -8.149 1.00 93.69 181 SER A O 1
ATOM 1364 N N . ALA A 1 182 ? -2.287 -0.764 -9.742 1.00 92.62 182 ALA A N 1
ATOM 1365 C CA . ALA A 1 182 ? -1.546 0.489 -9.652 1.00 92.62 182 ALA A CA 1
ATOM 1366 C C . ALA A 1 182 ? -1.077 0.923 -11.042 1.00 92.62 182 ALA A C 1
ATOM 1368 O O . ALA A 1 182 ? -0.787 0.082 -11.888 1.00 92.62 182 ALA A O 1
ATOM 1369 N N . SER A 1 183 ? -0.978 2.227 -11.279 1.00 92.00 183 SER A N 1
ATOM 1370 C CA . SER A 1 183 ? -0.308 2.735 -12.476 1.00 92.00 183 SER A CA 1
ATOM 1371 C C . SER A 1 183 ? 1.206 2.661 -12.293 1.00 92.00 183 SER A C 1
ATOM 1373 O O . SER A 1 183 ? 1.711 2.965 -11.211 1.00 92.00 183 SER A O 1
ATOM 1375 N N . SER A 1 184 ? 1.925 2.312 -13.354 1.00 90.12 184 SER A N 1
ATOM 1376 C CA . SER A 1 184 ? 3.385 2.315 -13.409 1.00 90.12 184 SER A CA 1
ATOM 1377 C C . SER A 1 184 ? 3.871 3.015 -14.675 1.00 90.12 184 SER A C 1
ATOM 1379 O O . SER A 1 184 ? 3.187 3.066 -15.696 1.00 90.12 184 SER A O 1
ATOM 1381 N N . THR A 1 185 ? 5.065 3.591 -14.590 1.00 86.19 185 THR A N 1
ATOM 1382 C CA . THR A 1 185 ? 5.783 4.215 -15.710 1.00 86.19 185 THR A CA 1
ATOM 1383 C C . THR A 1 185 ? 6.583 3.202 -16.533 1.00 86.19 185 THR A C 1
ATOM 1385 O O . THR A 1 185 ? 7.215 3.581 -17.526 1.00 86.19 185 THR A O 1
ATOM 1388 N N . ARG A 1 186 ? 6.574 1.921 -16.141 1.00 81.12 186 ARG A N 1
ATOM 1389 C CA . ARG A 1 186 ? 7.275 0.841 -16.837 1.00 81.12 186 ARG A CA 1
ATOM 1390 C C . ARG A 1 186 ? 6.818 0.746 -18.291 1.00 81.12 186 ARG A C 1
ATOM 1392 O O . ARG A 1 186 ? 5.645 0.927 -18.595 1.00 81.12 186 ARG A O 1
ATOM 1399 N N . ASP A 1 187 ? 7.760 0.488 -19.197 1.00 79.25 187 ASP A N 1
ATOM 1400 C CA . ASP A 1 187 ? 7.498 0.272 -20.629 1.00 79.25 187 ASP A CA 1
ATOM 1401 C C . ASP A 1 187 ? 6.701 1.401 -21.326 1.00 79.25 187 ASP A C 1
ATOM 1403 O O . ASP A 1 187 ? 6.059 1.177 -22.350 1.00 79.25 187 ASP A O 1
ATOM 1407 N N . GLY A 1 188 ? 6.757 2.632 -20.801 1.00 80.50 188 GLY A N 1
ATOM 1408 C CA . GLY A 1 188 ? 6.008 3.778 -21.334 1.00 80.50 188 GLY A CA 1
ATOM 1409 C C . GLY A 1 188 ? 4.602 3.949 -20.750 1.00 80.50 188 GLY A C 1
ATOM 1410 O O . GLY A 1 188 ? 3.899 4.872 -21.157 1.00 80.50 188 GLY A O 1
ATOM 1411 N N . GLY A 1 189 ? 4.218 3.112 -19.785 1.00 89.62 189 GLY A N 1
ATOM 1412 C CA . GLY A 1 189 ? 2.937 3.162 -19.092 1.00 89.62 189 GLY A CA 1
ATOM 1413 C C . GLY A 1 189 ? 2.289 1.783 -19.010 1.00 89.62 189 GLY A C 1
ATOM 1414 O O . GLY A 1 189 ? 1.975 1.161 -20.028 1.00 89.62 189 GLY A O 1
ATOM 1415 N N . THR A 1 190 ? 2.046 1.311 -17.793 1.00 92.69 190 THR A N 1
ATOM 1416 C CA . THR A 1 190 ? 1.352 0.048 -17.523 1.00 92.69 190 THR A CA 1
ATOM 1417 C C . THR A 1 190 ? 0.341 0.213 -16.392 1.00 92.69 190 THR A C 1
ATOM 1419 O O . THR A 1 190 ? 0.502 1.014 -15.470 1.00 92.69 190 THR A O 1
ATOM 1422 N N . THR A 1 191 ? -0.731 -0.571 -16.461 1.00 94.75 191 THR A N 1
ATOM 1423 C CA . THR A 1 191 ? -1.564 -0.907 -15.309 1.00 94.75 191 THR A CA 1
ATOM 1424 C C . THR A 1 191 ? -1.043 -2.209 -14.726 1.00 94.75 191 THR A C 1
ATOM 1426 O O . THR A 1 191 ? -1.097 -3.259 -15.364 1.00 94.75 191 THR A O 1
ATOM 1429 N N . GLU A 1 192 ? -0.528 -2.138 -13.510 1.00 94.81 192 GLU A N 1
ATOM 1430 C CA . GLU A 1 192 ? 0.038 -3.264 -12.791 1.00 94.81 192 GLU A CA 1
ATOM 1431 C C . GLU A 1 192 ? -1.033 -3.919 -11.931 1.00 94.81 192 GLU A C 1
ATOM 1433 O O . GLU A 1 192 ? -1.592 -3.293 -11.030 1.00 94.81 192 GLU A O 1
ATOM 1438 N N . LEU A 1 193 ? -1.320 -5.186 -12.209 1.00 95.50 193 LEU A N 1
ATOM 1439 C CA . LEU A 1 193 ? -2.330 -5.977 -11.523 1.00 95.50 193 LEU A CA 1
ATOM 1440 C C . LEU A 1 193 ? -1.657 -6.997 -10.611 1.00 95.50 193 LEU A C 1
ATOM 1442 O O . LEU A 1 193 ? -0.749 -7.713 -11.032 1.00 95.50 193 LEU A O 1
ATOM 1446 N N . THR A 1 194 ? -2.122 -7.101 -9.368 1.00 95.44 194 THR A N 1
ATOM 1447 C CA . THR A 1 194 ? -1.679 -8.135 -8.420 1.00 95.44 194 THR A CA 1
ATOM 1448 C C . THR A 1 194 ? -2.865 -8.813 -7.756 1.00 95.44 194 THR A C 1
ATOM 1450 O O . THR A 1 194 ? -3.884 -8.174 -7.520 1.00 95.44 194 THR A O 1
ATOM 1453 N N . TRP A 1 195 ? -2.761 -10.111 -7.475 1.00 95.31 195 TRP A N 1
ATOM 1454 C CA . TRP A 1 195 ? -3.798 -10.890 -6.786 1.00 95.31 195 TRP A CA 1
ATOM 1455 C C . TRP A 1 195 ? -3.189 -12.106 -6.083 1.00 95.31 195 TRP A C 1
ATOM 1457 O O . TRP A 1 195 ? -2.041 -12.465 -6.348 1.00 95.31 195 TRP A O 1
ATOM 1467 N N . ARG A 1 196 ? -3.930 -12.747 -5.170 1.00 94.38 196 ARG A N 1
ATOM 1468 C CA . ARG A 1 196 ? -3.563 -14.083 -4.676 1.00 94.38 196 ARG A CA 1
ATOM 1469 C C . ARG A 1 196 ? -4.296 -15.139 -5.479 1.00 94.38 196 ARG A C 1
ATOM 1471 O O . ARG A 1 196 ? -5.491 -14.996 -5.732 1.00 94.38 196 ARG A O 1
ATOM 1478 N N . ASP A 1 197 ? -3.590 -16.201 -5.839 1.00 94.00 197 ASP A N 1
ATOM 1479 C CA . ASP A 1 197 ? -4.222 -17.382 -6.416 1.00 94.00 197 ASP A CA 1
ATOM 1480 C C . ASP A 1 197 ? -4.762 -18.348 -5.351 1.00 94.00 197 ASP A C 1
ATOM 1482 O O . ASP A 1 197 ? -4.610 -18.131 -4.147 1.00 94.00 197 ASP A O 1
ATOM 1486 N N . ALA A 1 198 ? -5.383 -19.446 -5.790 1.00 89.94 198 ALA A N 1
ATOM 1487 C CA . ALA A 1 198 ? -5.939 -20.466 -4.899 1.00 89.94 198 ALA A CA 1
ATOM 1488 C C . ALA A 1 198 ? -4.892 -21.141 -3.986 1.00 89.94 198 ALA A C 1
ATOM 1490 O O . ALA A 1 198 ? -5.252 -21.699 -2.951 1.00 89.94 198 ALA A O 1
ATOM 1491 N N . SER A 1 199 ? -3.601 -21.090 -4.340 1.00 91.31 199 SER A N 1
ATOM 1492 C CA . SER A 1 199 ? -2.505 -21.584 -3.495 1.00 91.31 199 SER A CA 1
ATOM 1493 C C . SER A 1 199 ? -2.030 -20.553 -2.463 1.00 91.31 199 SER A C 1
ATOM 1495 O O . SER A 1 199 ? -1.208 -20.869 -1.604 1.00 91.31 199 SER A O 1
ATOM 1497 N N . GLY A 1 200 ? -2.541 -19.321 -2.536 1.00 88.31 200 GLY A N 1
ATOM 1498 C CA . GLY A 1 200 ? -2.100 -18.183 -1.737 1.00 88.31 200 GLY A CA 1
ATOM 1499 C C . GLY A 1 200 ? -0.877 -17.460 -2.309 1.00 88.31 200 GLY A C 1
ATOM 1500 O O . GLY A 1 200 ? -0.438 -16.472 -1.709 1.00 88.31 200 GLY A O 1
ATOM 1501 N N . ALA A 1 201 ? -0.340 -17.904 -3.452 1.00 91.50 201 ALA A N 1
ATOM 1502 C CA . ALA A 1 201 ? 0.782 -17.246 -4.112 1.00 91.50 201 ALA A CA 1
ATOM 1503 C C . ALA A 1 201 ? 0.349 -15.887 -4.669 1.00 91.50 201 ALA A C 1
ATOM 1505 O O . ALA A 1 201 ? -0.745 -15.755 -5.221 1.00 91.50 201 ALA A O 1
ATOM 1506 N N . ILE A 1 202 ? 1.211 -14.878 -4.532 1.00 93.50 202 ILE A N 1
ATOM 1507 C CA . ILE A 1 202 ? 0.974 -13.566 -5.135 1.00 93.50 202 ILE A CA 1
ATOM 1508 C C . ILE A 1 202 ? 1.343 -13.650 -6.615 1.00 93.50 202 ILE A C 1
ATOM 1510 O O . ILE A 1 202 ? 2.423 -14.118 -6.978 1.00 93.50 202 ILE A O 1
ATOM 1514 N N . ARG A 1 203 ? 0.422 -13.218 -7.466 1.00 95.31 203 ARG A N 1
ATOM 1515 C CA . ARG A 1 203 ? 0.578 -13.123 -8.912 1.00 95.31 203 ARG A CA 1
ATOM 1516 C C . ARG A 1 203 ? 0.640 -11.661 -9.319 1.00 95.31 203 ARG A C 1
ATOM 1518 O O . ARG A 1 203 ? 0.100 -10.799 -8.627 1.00 95.31 203 ARG A O 1
ATOM 1525 N N . HIS A 1 204 ? 1.309 -11.410 -10.436 1.00 94.75 204 HIS A N 1
ATOM 1526 C CA . HIS A 1 204 ? 1.531 -10.084 -10.994 1.00 94.75 204 HIS A CA 1
ATOM 1527 C C . HIS A 1 204 ? 1.394 -10.135 -12.517 1.00 94.75 204 HIS A C 1
ATOM 1529 O O . HIS A 1 204 ? 1.850 -11.094 -13.144 1.00 94.75 204 HIS A O 1
ATOM 1535 N N . LEU A 1 205 ? 0.756 -9.117 -13.090 1.00 94.56 205 LEU A N 1
ATOM 1536 C CA . LEU A 1 205 ? 0.636 -8.907 -14.528 1.00 94.56 205 LEU A CA 1
ATOM 1537 C C . LEU A 1 205 ? 0.654 -7.405 -14.830 1.00 94.56 205 LEU A C 1
ATOM 1539 O O . LEU A 1 205 ? -0.206 -6.676 -14.342 1.00 94.56 205 LEU A O 1
ATOM 1543 N N . GLY A 1 206 ? 1.591 -6.966 -15.668 1.00 93.69 206 GLY A N 1
ATOM 1544 C CA . GLY A 1 206 ? 1.594 -5.614 -16.228 1.00 93.69 206 GLY A CA 1
ATOM 1545 C C . GLY A 1 206 ? 0.835 -5.574 -17.551 1.00 93.69 206 GLY A C 1
ATOM 1546 O O . GLY A 1 206 ? 1.170 -6.313 -18.478 1.00 93.69 206 GLY A O 1
ATOM 1547 N N . VAL A 1 207 ? -0.183 -4.720 -17.639 1.00 94.56 207 VAL A N 1
ATOM 1548 C CA . VAL A 1 207 ? -0.985 -4.491 -18.848 1.00 94.56 207 VAL A CA 1
ATOM 1549 C C . VAL A 1 207 ? -0.603 -3.129 -19.435 1.00 94.56 207 VAL A C 1
ATOM 1551 O O . VAL A 1 207 ? -0.794 -2.127 -18.749 1.00 94.56 207 VAL A O 1
ATOM 1554 N N . PRO A 1 208 ? -0.069 -3.042 -20.667 1.00 92.62 208 PRO A N 1
ATOM 1555 C CA . PRO A 1 208 ? 0.268 -1.759 -21.285 1.00 92.62 208 PRO A CA 1
ATOM 1556 C C . PRO A 1 208 ? -0.932 -0.810 -21.332 1.00 92.62 208 PRO A C 1
ATOM 1558 O O . PRO A 1 208 ? -2.035 -1.219 -21.700 1.00 92.62 208 PRO A O 1
ATOM 1561 N N . THR A 1 209 ? -0.723 0.458 -20.980 1.00 86.69 209 THR A N 1
ATOM 1562 C CA . THR A 1 209 ? -1.731 1.503 -21.194 1.00 86.69 209 THR A CA 1
ATOM 1563 C C . THR A 1 209 ? -1.664 1.965 -22.648 1.00 86.69 209 THR A C 1
ATOM 1565 O O . THR A 1 209 ? -0.586 2.334 -23.112 1.00 86.69 209 THR A O 1
ATOM 1568 N N . LEU A 1 210 ? -2.789 1.898 -23.371 1.00 65.81 210 LEU A N 1
ATOM 1569 C CA . LEU A 1 210 ? -2.912 2.390 -24.752 1.00 65.81 210 LEU A CA 1
ATOM 1570 C C . LEU A 1 210 ? -2.796 3.916 -24.842 1.00 65.81 210 LEU A C 1
ATOM 1572 O O . LEU A 1 210 ? -3.282 4.594 -23.908 1.00 65.81 210 LEU A O 1
#

Foldseek 3Di:
DEWEFFQPFPFGWIWDKDFDPPWAIKIKTAALDDPPGPCPPPQADHRGIDPIDGDRGPFGFPDKYKDYAPLDSGKIWMWTATPQFWTWIWMADPPVGIDTAPDTQDGQFPDKDWDYDNRKIKMWTQGPVRDIWIWIWDNPCPPRTDIDTDPDGDDDDDACLVVCVVVVDDSLQFDPPFWDWYWGPRPNIWIKIWGAGPVRDIDIDTHHDD

pLDDT: mean 92.74, std 6.47, range [64.69, 98.75]

Secondary structure (DSSP, 8-state):
-EEEE---TTTTPEEEEEE-SSSBEEEEEE----TTS--S-TTS-TT-B---EEE-TTSBEEEEEEEE-SSSTT-EEEEEEETTS-EEEEEEETTTEEEE-SS-SBSSEEEEEEEEETTEEEEEEEETTS-EEEEEE-GGGTTT---EEES--PPPPPPTHHHHHHTT--GGGS-TT--EEEEE-GGG-EEEEEEE-TTS-EEEEEEE--

Sequence (210 aa):
MSLVQGVYGVRGNLELLACDARDGLWVFWFNADLDTDPLETPDVPPGSWSAGLAFAAGHRYVDAQILQSALGPNHLEVLALTEDGVLQSWFWSPGPGFQRRVTDAATAVARFHATHDEGALFVTVERVDGARSHLVSCTSDYPSRGWFEAVDGPGFPEDAAGAVIDAGIASDTVQPGTARSASSTRDGGTTELTWRDASGAIRHLGVPTL

Radius of gyration: 16.9 Å; chains: 1; bounding box: 43×41×42 Å